Protein AF-0000000085047034 (afdb_homodimer)

Nearest PDB structures (foldseek):
  8pqq-assembly1_D  TM=6.932E-01  e=2.938E-05  Chroococcidiopsis thermalis PCC 7203
  8rpt-assembly1_A  TM=7.247E-01  e=5.947E-05  Homo sapiens
  4ohb-assembly1_A  TM=6.757E-01  e=1.368E-04  Streptomyces rimofaciens
  2bes-assembly2_C  TM=4.259E-01  e=2.458E-02  Mycobacterium tuberculosis H37Rv
  8pqq-assembly1_D  TM=7.153E-01  e=4.032E-05  Chroococcidiopsis thermalis PCC 7203

Sequence (264 aa):
MKFYVASSFSNSAAVQHVSEQLRKEGFIHTYDWTKNGRAKTKEDLIAIGQHERDGVREADLVIILLPGGKGTHIELGMAISLEKRIYLYSPDDQINDLEVTSTFYHLPEVTQCIGSINQLIDQVVADQKSYHMKFYVASSFSNSAAVQHVSEQLRKEGFIHTYDWTKNGRAKTKEDLIAIGQHERDGVREADLVIILLPGGKGTHIELGMAISLEKRIYLYSPDDQINDLEVTSTFYHLPEVTQCIGSINQLIDQVVADQKSYH

pLDDT: mean 96.18, std 7.06, range [44.34, 98.94]

Radius of gyration: 18.44 Å; Cα contacts (8 Å, |Δi|>4): 473; chains: 2; bounding box: 43×51×46 Å

Solvent-accessible surface area (backbone atoms only — not comparable to full-atom values): 14091 Å² total; per-residue (Å²): 101,31,29,25,73,38,45,28,80,93,44,38,67,60,50,50,52,54,51,51,56,42,41,74,72,62,38,40,74,58,51,69,68,77,79,53,76,79,68,86,46,72,68,43,26,30,52,50,25,50,50,52,53,49,16,56,67,67,22,54,31,39,36,37,43,51,74,52,50,63,57,25,30,20,50,51,14,25,37,59,64,66,66,35,48,35,39,42,33,30,66,51,70,57,71,72,33,84,89,72,38,44,37,62,67,51,31,89,70,37,41,74,39,70,43,57,71,67,56,46,54,51,48,53,51,52,62,59,50,69,73,101,102,32,29,25,73,39,46,27,79,94,43,38,68,60,49,49,53,54,52,51,54,42,41,74,72,63,37,40,75,58,50,69,68,76,80,52,75,80,68,88,47,69,68,42,25,29,51,50,25,49,51,51,53,51,17,56,68,68,21,55,31,38,38,38,43,51,75,52,51,62,58,24,30,20,51,51,14,24,37,58,63,66,66,36,47,35,39,40,35,28,68,50,72,56,71,73,33,84,89,72,38,44,38,63,68,51,32,88,69,38,42,75,38,71,42,56,70,66,56,44,53,50,47,54,50,52,63,57,48,69,72,101

InterPro domains:
  IPR007710 Nucleoside 2-deoxyribosyltransferase [PF05014] (4-95)

Organism: Alkalihalophilus pseudofirmus (strain ATCC BAA-2126 / JCM 17055 / OF4) (NCBI:txid398511)

Structure (mmCIF, N/CA/C/O backbone):
data_AF-0000000085047034-model_v1
#
loop_
_entity.id
_entity.type
_entity.pdbx_description
1 polymer 'Group-specific protein'
#
loop_
_atom_site.group_PDB
_atom_site.id
_atom_site.type_symbol
_atom_site.label_atom_id
_atom_site.label_alt_id
_atom_site.label_comp_id
_atom_site.label_asym_id
_atom_site.label_entity_id
_atom_site.label_seq_id
_atom_site.pdbx_PDB_ins_code
_atom_site.Cartn_x
_atom_site.Cartn_y
_atom_site.Cartn_z
_atom_site.occupancy
_atom_site.B_iso_or_equiv
_atom_site.auth_seq_id
_atom_site.auth_comp_id
_atom_site.auth_asym_id
_atom_site.auth_atom_id
_atom_site.pdbx_PDB_model_num
ATOM 1 N N . MET A 1 1 ? 1.595 12.141 21.188 1 95.94 1 MET A N 1
ATOM 2 C CA . MET A 1 1 ? 1.111 11.258 20.125 1 95.94 1 MET A CA 1
ATOM 3 C C . MET A 1 1 ? 1.838 11.539 18.812 1 95.94 1 MET A C 1
ATOM 5 O O . MET A 1 1 ? 2.029 12.695 18.438 1 95.94 1 MET A O 1
ATOM 9 N N . LYS A 1 2 ? 2.312 10.57 18.109 1 98.69 2 LYS A N 1
ATOM 10 C CA . LYS A 1 2 ? 3.086 10.727 16.875 1 98.69 2 LYS A CA 1
ATOM 11 C C . LYS A 1 2 ? 2.221 10.461 15.641 1 98.69 2 LYS A C 1
ATOM 13 O O . LYS A 1 2 ? 1.393 9.547 15.648 1 98.69 2 LYS A O 1
ATOM 18 N N . PHE A 1 3 ? 2.441 11.289 14.578 1 98.81 3 PHE A N 1
ATOM 19 C CA . PHE A 1 3 ? 1.616 11.102 13.391 1 98.81 3 PHE A CA 1
ATOM 20 C C . PHE A 1 3 ? 2.469 11.133 12.125 1 98.81 3 PHE A C 1
ATOM 22 O O . PHE A 1 3 ? 3.588 11.648 12.141 1 98.81 3 PHE A O 1
ATOM 29 N N . TYR A 1 4 ? 1.979 10.562 11.117 1 98.94 4 TYR A N 1
ATOM 30 C CA . TYR A 1 4 ? 2.533 10.562 9.773 1 98.94 4 TYR A CA 1
ATOM 31 C C . TYR A 1 4 ? 1.465 10.906 8.742 1 98.94 4 TYR A C 1
ATOM 33 O O . TYR A 1 4 ? 0.306 10.508 8.883 1 98.94 4 TYR A O 1
ATOM 41 N N . VAL A 1 5 ? 1.823 11.633 7.742 1 98.94 5 VAL A N 1
ATOM 42 C CA . VAL A 1 5 ? 0.888 11.984 6.68 1 98.94 5 VAL A CA 1
ATOM 43 C C . VAL A 1 5 ? 1.414 11.484 5.336 1 98.94 5 VAL A C 1
ATOM 45 O O . VAL A 1 5 ? 2.525 11.828 4.93 1 98.94 5 VAL A O 1
ATOM 48 N N . ALA A 1 6 ? 0.715 10.672 4.711 1 98.88 6 ALA A N 1
ATOM 49 C CA . ALA A 1 6 ? 1.034 10.18 3.371 1 98.88 6 ALA A CA 1
ATOM 50 C C . ALA A 1 6 ? 0.206 10.906 2.312 1 98.88 6 ALA A C 1
ATOM 52 O O . ALA A 1 6 ? -0.992 11.133 2.5 1 98.88 6 ALA A O 1
ATOM 53 N N . SER A 1 7 ? 0.833 11.219 1.219 1 98.62 7 SER A N 1
ATOM 54 C CA . SER A 1 7 ? 0.18 11.844 0.072 1 98.62 7 SER A CA 1
ATOM 55 C C . SER A 1 7 ? 1.134 11.961 -1.111 1 98.62 7 SER A C 1
ATOM 57 O O . SER A 1 7 ? 2.266 11.477 -1.056 1 98.62 7 SER A O 1
ATOM 59 N N . SER A 1 8 ? 0.655 12.555 -2.18 1 96 8 SER A N 1
ATOM 60 C CA . SER A 1 8 ? 1.479 12.805 -3.357 1 96 8 SER A CA 1
ATOM 61 C C . SER A 1 8 ? 2.283 14.094 -3.205 1 96 8 SER A C 1
ATOM 63 O O . SER A 1 8 ? 1.894 14.984 -2.451 1 96 8 SER A O 1
ATOM 65 N N . PHE A 1 9 ? 3.336 14.156 -3.988 1 93.75 9 PHE A N 1
ATOM 66 C CA . PHE A 1 9 ? 4.16 15.359 -4.004 1 93.75 9 PHE A CA 1
ATOM 67 C C . PHE A 1 9 ? 3.346 16.562 -4.438 1 93.75 9 PHE A C 1
ATOM 69 O O . PHE A 1 9 ? 3.547 17.672 -3.93 1 93.75 9 PHE A O 1
ATOM 76 N N . SER A 1 10 ? 2.406 16.391 -5.332 1 94.56 10 SER A N 1
ATOM 77 C CA . SER A 1 10 ? 1.576 17.484 -5.828 1 94.56 10 SER A CA 1
ATOM 78 C C . SER A 1 10 ? 0.675 18.031 -4.73 1 94.56 10 SER A C 1
ATOM 80 O O . SER A 1 10 ? 0.108 19.125 -4.871 1 94.56 10 SER A O 1
ATOM 82 N N . ASN A 1 11 ? 0.555 17.297 -3.621 1 97 11 ASN A N 1
ATOM 83 C CA . ASN A 1 11 ? -0.316 17.703 -2.521 1 97 11 ASN A CA 1
ATOM 84 C C . ASN A 1 11 ? 0.488 18.156 -1.309 1 97 11 ASN A C 1
ATOM 86 O O . ASN A 1 11 ? -0.004 18.109 -0.18 1 97 11 ASN A O 1
ATOM 90 N N . SER A 1 12 ? 1.721 18.562 -1.501 1 96.81 12 SER A N 1
ATOM 91 C CA . SER A 1 12 ? 2.646 18.891 -0.421 1 96.81 12 SER A CA 1
ATOM 92 C C . SER A 1 12 ? 2.131 20.047 0.423 1 96.81 12 SER A C 1
ATOM 94 O O . SER A 1 12 ? 2.318 20.062 1.641 1 96.81 12 SER A O 1
ATOM 96 N N . ALA A 1 13 ? 1.451 21.031 -0.159 1 97.19 13 ALA A N 1
ATOM 97 C CA . ALA A 1 13 ? 0.925 22.172 0.587 1 97.19 13 ALA A CA 1
ATOM 98 C C . ALA A 1 13 ? -0.12 21.719 1.605 1 97.19 13 ALA A C 1
ATOM 100 O O . ALA A 1 13 ? -0.139 22.203 2.738 1 97.19 13 ALA A O 1
ATOM 101 N N . ALA A 1 14 ? -1.002 20.812 1.2 1 98.19 14 ALA A N 1
ATOM 102 C CA . ALA A 1 14 ? -2.008 20.266 2.115 1 98.19 14 ALA A CA 1
ATOM 103 C C . ALA A 1 14 ? -1.355 19.5 3.258 1 98.19 14 ALA A C 1
ATOM 105 O O . ALA A 1 14 ? -1.775 19.609 4.414 1 98.19 14 ALA A O 1
ATOM 106 N N . VAL A 1 15 ? -0.333 18.734 2.949 1 98.69 15 VAL A N 1
ATOM 107 C CA . VAL A 1 15 ? 0.393 17.984 3.961 1 98.69 15 VAL A CA 1
ATOM 108 C C . VAL A 1 15 ? 1.006 18.938 4.984 1 98.69 15 VAL A C 1
ATOM 110 O O . VAL A 1 15 ? 0.9 18.703 6.191 1 98.69 15 VAL A O 1
ATOM 113 N N . GLN A 1 16 ? 1.579 19.969 4.508 1 98.38 16 GLN A N 1
ATOM 114 C CA . GLN A 1 16 ? 2.209 20.953 5.395 1 98.38 16 GLN A CA 1
ATOM 115 C C . GLN A 1 16 ? 1.173 21.656 6.262 1 98.38 16 GLN A C 1
ATOM 117 O O . GLN A 1 16 ? 1.402 21.875 7.453 1 98.38 16 GLN A O 1
ATOM 122 N N . HIS A 1 17 ? 0.044 21.969 5.656 1 98.62 17 HIS A N 1
ATOM 123 C CA . HIS A 1 17 ? -1.035 22.594 6.41 1 98.62 17 HIS A CA 1
ATOM 124 C C . HIS A 1 17 ? -1.516 21.703 7.543 1 98.62 17 HIS A C 1
ATOM 126 O O . HIS A 1 17 ? -1.565 22.125 8.703 1 98.62 17 HIS A O 1
ATOM 132 N N . VAL A 1 18 ? -1.81 20.422 7.25 1 98.81 18 VAL A N 1
ATOM 133 C CA . VAL A 1 18 ? -2.285 19.453 8.242 1 98.81 18 VAL A CA 1
ATOM 134 C C . VAL A 1 18 ? -1.226 19.25 9.32 1 98.81 18 VAL A C 1
ATOM 136 O O . VAL A 1 18 ? -1.533 19.297 10.516 1 98.81 18 VAL A O 1
ATOM 139 N N . SER A 1 19 ? 0.039 19.078 8.898 1 98.69 19 SER A N 1
ATOM 140 C CA . SER A 1 19 ? 1.113 18.797 9.844 1 98.69 19 SER A CA 1
ATOM 141 C C . SER A 1 19 ? 1.348 19.969 10.781 1 98.69 19 SER A C 1
ATOM 143 O O . SER A 1 19 ? 1.57 19.781 11.984 1 98.69 19 SER A O 1
ATOM 145 N N . GLU A 1 20 ? 1.29 21.172 10.227 1 98.5 20 GLU A N 1
ATOM 146 C CA . GLU A 1 20 ? 1.481 22.359 11.055 1 98.5 20 GLU A CA 1
ATOM 147 C C . GLU A 1 20 ? 0.382 22.484 12.109 1 98.5 20 GLU A C 1
ATOM 149 O O . GLU A 1 20 ? 0.66 22.766 13.273 1 98.5 20 GLU A O 1
ATOM 154 N N . GLN A 1 21 ? -0.851 22.297 11.688 1 98.56 21 GLN A N 1
ATOM 155 C CA . GLN A 1 21 ? -1.977 22.391 12.609 1 98.56 21 GLN A CA 1
ATOM 156 C C . GLN A 1 21 ? -1.889 21.328 13.703 1 98.56 21 GLN A C 1
ATOM 158 O O . GLN A 1 21 ? -2.129 21.625 14.875 1 98.56 21 GLN A O 1
ATOM 163 N N . LEU A 1 22 ? -1.539 20.094 13.375 1 98.5 22 LEU A N 1
ATOM 164 C CA . LEU A 1 22 ? -1.443 19.016 14.367 1 98.5 22 LEU A CA 1
ATOM 165 C C . LEU A 1 22 ? -0.277 19.266 15.312 1 98.5 22 LEU A C 1
ATOM 167 O O . LEU A 1 22 ? -0.385 19 16.516 1 98.5 22 LEU A O 1
ATOM 171 N N . ARG A 1 23 ? 0.792 19.812 14.797 1 98.44 23 ARG A N 1
ATOM 172 C CA . ARG A 1 23 ? 1.92 20.141 15.664 1 98.44 23 ARG A CA 1
ATOM 173 C C . ARG A 1 23 ? 1.539 21.219 16.672 1 98.44 23 ARG A C 1
ATOM 175 O O . ARG A 1 23 ? 1.95 21.156 17.828 1 98.44 23 ARG A O 1
ATOM 182 N N . LYS A 1 24 ? 0.761 22.172 16.219 1 97.88 24 LYS A N 1
ATOM 183 C CA . LYS A 1 24 ? 0.279 23.219 17.109 1 97.88 24 LYS A CA 1
ATOM 184 C C . LYS A 1 24 ? -0.565 22.625 18.234 1 97.88 24 LYS A C 1
ATOM 186 O O . LYS A 1 24 ? -0.619 23.188 19.328 1 97.88 24 LYS A O 1
ATOM 191 N N . GLU A 1 25 ? -1.193 21.547 17.938 1 97.44 25 GLU A N 1
ATOM 192 C CA . GLU A 1 25 ? -2.033 20.875 18.922 1 97.44 25 GLU A CA 1
ATOM 193 C C . GLU A 1 25 ? -1.214 19.922 19.781 1 97.44 25 GLU A C 1
ATOM 195 O O . GLU A 1 25 ? -1.77 19.188 20.609 1 97.44 25 GLU A O 1
ATOM 200 N N . GLY A 1 26 ? 0.091 19.812 19.531 1 97.19 26 GLY A N 1
ATOM 201 C CA . GLY A 1 26 ? 0.971 19.062 20.406 1 97.19 26 GLY A CA 1
ATOM 202 C C . GLY A 1 26 ? 1.351 17.703 19.859 1 97.19 26 GLY A C 1
ATOM 203 O O . GLY A 1 26 ? 2.035 16.922 20.531 1 97.19 26 GLY A O 1
ATOM 204 N N . PHE A 1 27 ? 0.893 17.328 18.672 1 98.25 27 PHE A N 1
ATOM 205 C CA . PHE A 1 27 ? 1.273 16.062 18.062 1 98.25 27 PHE A CA 1
ATOM 206 C C . PHE A 1 27 ? 2.699 16.125 17.516 1 98.25 27 PHE A C 1
ATOM 208 O O . PHE A 1 27 ? 3.209 17.203 17.219 1 98.25 27 PHE A O 1
ATOM 215 N N . ILE A 1 28 ? 3.342 15.008 17.391 1 98.56 28 ILE A N 1
ATOM 216 C CA . ILE A 1 28 ? 4.719 14.922 16.922 1 98.56 28 ILE A CA 1
ATOM 217 C C . ILE A 1 28 ? 4.742 14.297 15.523 1 98.56 28 ILE A C 1
ATOM 219 O O . ILE A 1 28 ? 4.281 13.172 15.328 1 98.56 28 ILE A O 1
ATOM 223 N N . HIS A 1 29 ? 5.25 15.008 14.594 1 98.69 29 HIS A N 1
ATOM 224 C CA . HIS A 1 29 ? 5.398 14.531 13.227 1 98.69 29 HIS A CA 1
ATOM 225 C C . HIS A 1 29 ? 6.617 13.625 13.086 1 98.69 29 HIS A C 1
ATOM 227 O O . HIS A 1 29 ? 7.75 14.055 13.312 1 98.69 29 HIS A O 1
ATOM 233 N N . THR A 1 30 ? 6.457 12.43 12.734 1 98.81 30 THR A N 1
ATOM 234 C CA . THR A 1 30 ? 7.543 11.445 12.75 1 98.81 30 THR A CA 1
ATOM 235 C C . THR A 1 30 ? 8.531 11.719 11.617 1 98.81 30 THR A C 1
ATOM 237 O O . THR A 1 30 ? 9.742 11.555 11.789 1 98.81 30 THR A O 1
ATOM 240 N N . TYR A 1 31 ? 8.008 12.086 10.445 1 98.44 31 TYR A N 1
ATOM 241 C CA . TYR A 1 31 ? 8.844 12.328 9.281 1 98.44 31 TYR A CA 1
ATOM 242 C C . TYR A 1 31 ? 8.156 13.266 8.297 1 98.44 31 TYR A C 1
ATOM 244 O O . TYR A 1 31 ? 7.039 12.992 7.848 1 98.44 31 TYR A O 1
ATOM 252 N N . ASP A 1 32 ? 8.781 14.32 7.938 1 97.94 32 ASP A N 1
ATOM 253 C CA . ASP A 1 32 ? 8.242 15.32 7.023 1 97.94 32 ASP A CA 1
ATOM 254 C C . ASP A 1 32 ? 8.875 15.211 5.641 1 97.94 32 ASP A C 1
ATOM 256 O O . ASP A 1 32 ? 9.766 15.984 5.297 1 97.94 32 ASP A O 1
ATOM 260 N N . TRP A 1 33 ? 8.328 14.406 4.801 1 97 33 TRP A N 1
ATOM 261 C CA . TRP A 1 33 ? 8.883 14.133 3.482 1 97 33 TRP A CA 1
ATOM 262 C C . TRP A 1 33 ? 8.789 15.367 2.586 1 97 33 TRP A C 1
ATOM 264 O O . TRP A 1 33 ? 9.461 15.445 1.554 1 97 33 TRP A O 1
ATOM 274 N N . THR A 1 34 ? 7.879 16.328 2.918 1 96.62 34 THR A N 1
ATOM 275 C CA . THR A 1 34 ? 7.664 17.5 2.068 1 96.62 34 THR A CA 1
ATOM 276 C C . THR A 1 34 ? 8.891 18.406 2.062 1 96.62 34 THR A C 1
ATOM 278 O O . THR A 1 34 ? 9.016 19.297 1.217 1 96.62 34 THR A O 1
ATOM 281 N N . LYS A 1 35 ? 9.781 18.172 2.941 1 92.56 35 LYS A N 1
ATOM 282 C CA . LYS A 1 35 ? 10.992 18.984 3.033 1 92.56 35 LYS A CA 1
ATOM 283 C C . LYS A 1 35 ? 12.102 18.406 2.154 1 92.56 35 LYS A C 1
ATOM 285 O O . LYS A 1 35 ? 13.164 19.016 2.02 1 92.56 35 LYS A O 1
ATOM 290 N N . ASN A 1 36 ? 11.812 17.234 1.578 1 88.69 36 ASN A N 1
ATOM 291 C CA . ASN A 1 36 ? 12.812 16.562 0.757 1 88.69 36 ASN A CA 1
ATOM 292 C C . ASN A 1 36 ? 12.633 16.891 -0.723 1 88.69 36 ASN A C 1
ATOM 294 O O . ASN A 1 36 ? 11.531 17.219 -1.16 1 88.69 36 ASN A O 1
ATOM 298 N N . GLY A 1 37 ? 13.648 16.922 -1.425 1 83.38 37 GLY A N 1
ATOM 299 C CA . GLY A 1 37 ? 13.547 16.984 -2.873 1 83.38 37 GLY A CA 1
ATOM 300 C C . GLY A 1 37 ? 13.312 15.625 -3.512 1 83.38 37 GLY A C 1
ATOM 301 O O . GLY A 1 37 ? 13.273 14.609 -2.818 1 83.38 37 GLY A O 1
ATOM 302 N N . ARG A 1 38 ? 13.086 15.586 -4.719 1 85.88 38 ARG A N 1
ATOM 303 C CA . ARG A 1 38 ? 12.914 14.336 -5.449 1 85.88 38 ARG A CA 1
ATOM 304 C C . ARG A 1 38 ? 14.219 13.539 -5.496 1 85.88 38 ARG A C 1
ATOM 306 O O . ARG A 1 38 ? 15.305 14.125 -5.461 1 85.88 38 ARG A O 1
ATOM 313 N N . ALA A 1 39 ? 14.055 12.289 -5.551 1 90.75 39 ALA A N 1
ATOM 314 C CA . ALA A 1 39 ? 15.219 11.422 -5.664 1 90.75 39 ALA A CA 1
ATOM 315 C C . ALA A 1 39 ? 15.961 11.656 -6.98 1 90.75 39 ALA A C 1
ATOM 317 O O . ALA A 1 39 ? 15.336 11.812 -8.031 1 90.75 39 ALA A O 1
ATOM 318 N N . LYS A 1 40 ? 17.266 11.672 -6.918 1 92.94 40 LYS A N 1
ATOM 319 C CA . LYS A 1 40 ? 18.078 11.883 -8.109 1 92.94 40 LYS A CA 1
ATOM 320 C C . LYS A 1 40 ? 18.859 10.633 -8.469 1 92.94 40 LYS A C 1
ATOM 322 O O . LYS A 1 40 ? 19.375 10.508 -9.586 1 92.94 40 LYS A O 1
ATOM 327 N N . THR A 1 41 ? 18.969 9.727 -7.508 1 94.94 41 THR A N 1
ATOM 328 C CA . THR A 1 41 ? 19.703 8.484 -7.707 1 94.94 41 THR A CA 1
ATOM 329 C C . THR A 1 41 ? 18.953 7.309 -7.09 1 94.94 41 THR A C 1
ATOM 331 O O . THR A 1 41 ? 18 7.508 -6.324 1 94.94 41 THR A O 1
ATOM 334 N N . LYS A 1 42 ? 19.391 6.164 -7.41 1 94.81 42 LYS A N 1
ATOM 335 C CA . LYS A 1 42 ? 18.828 4.961 -6.797 1 94.81 42 LYS A CA 1
ATOM 336 C C . LYS A 1 42 ? 19.078 4.941 -5.293 1 94.81 42 LYS A C 1
ATOM 338 O O . LYS A 1 42 ? 18.219 4.512 -4.52 1 94.81 42 LYS A O 1
ATOM 343 N N . GLU A 1 43 ? 20.219 5.395 -4.875 1 96.06 43 GLU A N 1
ATOM 344 C CA . GLU A 1 43 ? 20.562 5.469 -3.455 1 96.06 43 GLU A CA 1
ATOM 345 C C . GLU A 1 43 ? 19.609 6.406 -2.713 1 96.06 43 GLU A C 1
ATOM 347 O O . GLU A 1 43 ? 19.234 6.133 -1.571 1 96.06 43 GLU A O 1
ATOM 352 N N . ASP A 1 44 ? 19.25 7.48 -3.412 1 96.25 44 ASP A N 1
ATOM 353 C CA . ASP A 1 44 ? 18.266 8.383 -2.834 1 96.25 44 ASP A CA 1
ATOM 354 C C . ASP A 1 44 ? 16.922 7.676 -2.631 1 96.25 44 ASP A C 1
ATOM 356 O O . ASP A 1 44 ? 16.297 7.82 -1.581 1 96.25 44 ASP A O 1
ATOM 360 N N . LEU A 1 45 ? 16.547 6.875 -3.631 1 96.38 45 LEU A N 1
ATOM 361 C CA . LEU A 1 45 ? 15.273 6.168 -3.551 1 96.38 45 LEU A CA 1
ATOM 362 C C . LEU A 1 45 ? 15.25 5.219 -2.355 1 96.38 45 LEU A C 1
ATOM 364 O O . LEU A 1 45 ? 14.273 5.18 -1.607 1 96.38 45 LEU A O 1
ATOM 368 N N . ILE A 1 46 ? 16.344 4.52 -2.15 1 97.69 46 ILE A N 1
ATOM 369 C CA . ILE A 1 46 ? 16.469 3.566 -1.054 1 97.69 46 ILE A CA 1
ATOM 370 C C . ILE A 1 46 ? 16.359 4.301 0.281 1 97.69 46 ILE A C 1
ATOM 372 O O . ILE A 1 46 ? 15.57 3.922 1.149 1 97.69 46 ILE A O 1
ATOM 376 N N . ALA A 1 47 ? 17.078 5.391 0.418 1 97 47 ALA A N 1
ATOM 377 C CA . ALA A 1 47 ? 17.109 6.148 1.667 1 97 47 ALA A CA 1
ATOM 378 C C . ALA A 1 47 ? 15.734 6.75 1.971 1 97 47 ALA A C 1
ATOM 380 O O . ALA A 1 47 ? 15.25 6.66 3.1 1 97 47 ALA A O 1
ATOM 381 N N . ILE A 1 48 ? 15.164 7.324 1 1 97.06 48 ILE A N 1
ATOM 382 C CA . ILE A 1 48 ? 13.852 7.941 1.168 1 97.06 48 ILE A CA 1
ATOM 383 C C . ILE A 1 48 ? 12.828 6.883 1.553 1 97.06 48 ILE A C 1
ATOM 385 O O . ILE A 1 48 ? 12.047 7.074 2.486 1 97.06 48 ILE A O 1
ATOM 389 N N . GLY A 1 49 ? 12.836 5.746 0.805 1 97.69 49 GLY A N 1
ATOM 390 C CA . GLY A 1 49 ? 11.938 4.656 1.139 1 97.69 49 GLY 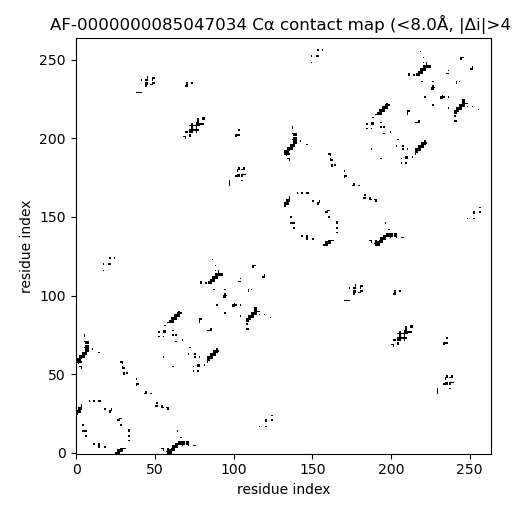A CA 1
ATOM 391 C C . GLY A 1 49 ? 12.078 4.188 2.574 1 97.69 49 GLY A C 1
ATOM 392 O O . GLY A 1 49 ? 11.078 3.924 3.246 1 97.69 49 GLY A O 1
ATOM 393 N N . GLN A 1 50 ? 13.297 4.094 3.045 1 98.31 50 GLN A N 1
ATOM 394 C CA . GLN A 1 50 ? 13.547 3.654 4.414 1 98.31 50 GLN A CA 1
ATOM 395 C C . GLN A 1 50 ? 13.055 4.688 5.422 1 98.31 50 GLN A C 1
ATOM 397 O O . GLN A 1 50 ? 12.453 4.332 6.441 1 98.31 50 GLN A O 1
ATOM 402 N N . HIS A 1 51 ? 13.281 5.961 5.145 1 97.94 51 HIS A N 1
ATOM 403 C CA . HIS A 1 51 ? 12.805 7.016 6.035 1 97.94 51 HIS A CA 1
ATOM 404 C C . HIS A 1 51 ? 11.281 7.035 6.109 1 97.94 51 HIS A C 1
ATOM 406 O O . HIS A 1 51 ? 10.711 7.176 7.191 1 97.94 51 HIS A O 1
ATOM 412 N N . GLU A 1 52 ? 10.68 6.883 4.949 1 98.25 52 GLU A N 1
ATOM 413 C CA . GLU A 1 52 ? 9.219 6.891 4.914 1 98.25 52 GLU A CA 1
ATOM 414 C C . GLU A 1 52 ? 8.641 5.656 5.602 1 98.25 52 GLU A C 1
ATOM 416 O O . GLU A 1 52 ? 7.691 5.758 6.379 1 98.25 52 GLU A O 1
ATOM 421 N N . ARG A 1 53 ? 9.211 4.531 5.332 1 98.62 53 ARG A N 1
ATOM 422 C CA . ARG A 1 53 ? 8.805 3.312 6.023 1 98.62 53 ARG A CA 1
ATOM 423 C C . ARG A 1 53 ? 8.93 3.473 7.535 1 98.62 53 ARG A C 1
ATOM 425 O O . ARG A 1 53 ? 8 3.146 8.273 1 98.62 53 ARG A O 1
ATOM 432 N N . ASP A 1 54 ? 10.07 3.99 8.016 1 98.62 54 ASP A N 1
ATOM 433 C CA . ASP A 1 54 ? 10.297 4.176 9.445 1 98.62 54 ASP A CA 1
ATOM 434 C C . ASP A 1 54 ? 9.352 5.227 10.016 1 98.62 54 ASP A C 1
ATOM 436 O O . ASP A 1 54 ? 8.906 5.109 11.164 1 98.62 54 ASP A O 1
ATOM 440 N N . GLY A 1 55 ? 9.055 6.273 9.234 1 98.69 55 GLY A N 1
ATOM 441 C CA . GLY A 1 55 ? 8.094 7.277 9.648 1 98.69 55 GLY A CA 1
ATOM 442 C C . GLY A 1 55 ? 6.715 6.707 9.922 1 98.69 55 GLY A C 1
ATOM 443 O O . GLY A 1 55 ? 6.09 7.031 10.938 1 98.69 55 GLY A O 1
ATOM 444 N N . VAL A 1 56 ? 6.25 5.836 9.023 1 98.88 56 VAL A N 1
ATOM 445 C CA . VAL A 1 56 ? 4.961 5.176 9.219 1 98.88 56 VAL A CA 1
ATOM 446 C C . VAL A 1 56 ? 5.023 4.266 10.438 1 98.88 56 VAL A C 1
ATOM 448 O O . VAL A 1 56 ? 4.113 4.273 11.273 1 98.88 56 VAL A O 1
ATOM 451 N N . ARG A 1 57 ? 6.098 3.516 10.609 1 98.75 57 ARG A N 1
ATOM 452 C CA . ARG A 1 57 ? 6.266 2.559 11.703 1 98.75 57 ARG A CA 1
ATOM 453 C C . ARG A 1 57 ? 6.242 3.264 13.055 1 98.75 57 ARG A C 1
ATOM 455 O O . ARG A 1 57 ? 5.668 2.754 14.016 1 98.75 57 ARG A O 1
ATOM 462 N N . GLU A 1 58 ? 6.789 4.406 13.156 1 98.75 58 GLU A N 1
ATOM 463 C CA . GLU A 1 58 ? 6.945 5.129 14.414 1 98.75 58 GLU A CA 1
ATOM 464 C C . GLU A 1 58 ? 5.664 5.863 14.797 1 98.75 58 GLU A C 1
ATOM 466 O O . GLU A 1 58 ? 5.496 6.277 15.945 1 98.75 58 GLU A O 1
ATOM 471 N N . ALA A 1 59 ? 4.781 6.051 13.867 1 98.81 59 ALA A N 1
ATOM 472 C CA . ALA A 1 59 ? 3.574 6.844 14.094 1 98.81 59 ALA A CA 1
ATOM 473 C C . ALA A 1 59 ? 2.537 6.051 14.883 1 98.81 59 ALA A C 1
ATOM 475 O O . ALA A 1 59 ? 2.482 4.824 14.789 1 98.81 59 ALA A O 1
ATOM 476 N N . ASP A 1 60 ? 1.798 6.723 15.719 1 98.44 60 ASP A N 1
ATOM 477 C CA . ASP A 1 60 ? 0.6 6.18 16.344 1 98.44 60 ASP A CA 1
ATOM 478 C C . ASP A 1 60 ? -0.608 6.289 15.422 1 98.44 60 ASP A C 1
ATOM 480 O O . ASP A 1 60 ? -1.491 5.43 15.438 1 98.44 60 ASP A O 1
ATOM 484 N N . LEU A 1 61 ? -0.574 7.332 14.672 1 97.94 61 LEU A N 1
ATOM 485 C CA . LEU A 1 61 ? -1.664 7.719 13.781 1 97.94 61 LEU A CA 1
ATOM 486 C C . LEU A 1 61 ? -1.14 8.039 12.391 1 97.94 61 LEU A C 1
ATOM 488 O O . LEU A 1 61 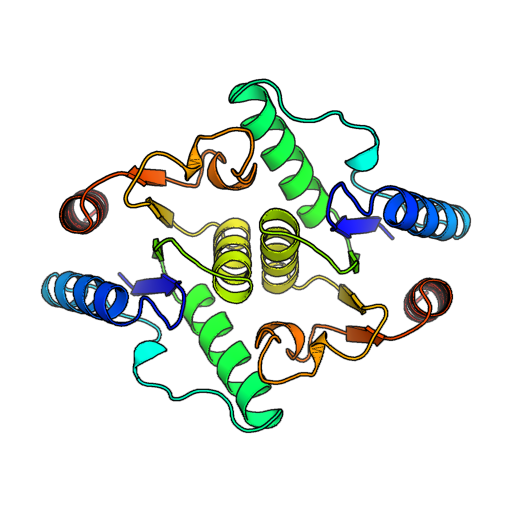? -0.108 8.695 12.242 1 97.94 61 LEU A O 1
ATOM 492 N N . VAL A 1 62 ? -1.794 7.5 11.352 1 98.94 62 VAL A N 1
ATOM 493 C CA . VAL A 1 62 ? -1.408 7.754 9.969 1 98.94 62 VAL A CA 1
ATOM 494 C C . VAL A 1 62 ? -2.568 8.406 9.219 1 98.94 62 VAL A C 1
ATOM 496 O O . VAL A 1 62 ? -3.693 7.898 9.25 1 98.94 62 VAL A O 1
ATOM 499 N N . ILE A 1 63 ? -2.32 9.492 8.594 1 98.94 63 ILE A N 1
ATOM 500 C CA . ILE A 1 63 ? -3.301 10.211 7.793 1 98.94 63 ILE A CA 1
ATOM 501 C C . ILE A 1 63 ? -2.959 10.07 6.309 1 98.94 63 ILE A C 1
ATOM 503 O O . ILE A 1 63 ? -1.832 10.359 5.895 1 98.94 63 ILE A O 1
ATOM 507 N N . ILE A 1 64 ? -3.869 9.633 5.551 1 98.94 64 ILE A N 1
ATOM 508 C CA . ILE A 1 64 ? -3.756 9.547 4.098 1 98.94 64 ILE A CA 1
ATOM 509 C C . ILE A 1 64 ? -4.539 10.68 3.449 1 98.94 64 ILE A C 1
ATOM 511 O O . ILE A 1 64 ? -5.762 10.766 3.59 1 98.94 64 ILE A O 1
ATOM 515 N N . LEU A 1 65 ? -3.842 11.547 2.758 1 98.88 65 LEU A N 1
ATOM 516 C CA . LEU A 1 65 ? -4.504 12.641 2.051 1 98.88 65 LEU A CA 1
ATOM 517 C C . LEU A 1 65 ? -4.59 12.344 0.557 1 98.88 65 LEU A C 1
ATOM 519 O O . LEU A 1 65 ? -3.586 12.414 -0.155 1 98.88 65 LEU A O 1
ATOM 523 N N . LEU A 1 66 ? -5.75 12.07 0.129 1 98.31 66 LEU A N 1
ATOM 524 C CA . LEU A 1 66 ? -5.938 11.883 -1.305 1 98.31 66 LEU A CA 1
ATOM 525 C C . LEU A 1 66 ? -6.121 13.219 -2.012 1 98.31 66 LEU A C 1
ATOM 527 O O . LEU A 1 66 ? -6.609 14.18 -1.416 1 98.31 66 LEU A O 1
ATOM 531 N N . PRO A 1 67 ? -5.688 13.227 -3.371 1 96.94 67 PRO A N 1
ATOM 532 C CA . PRO A 1 67 ? -5.184 12.148 -4.215 1 96.94 67 PRO A CA 1
ATOM 533 C C . PRO A 1 67 ? -3.764 11.719 -3.842 1 96.94 67 PRO A C 1
ATOM 535 O O . PRO A 1 67 ? -3.004 12.516 -3.285 1 96.94 67 PRO A O 1
ATOM 538 N N . GLY A 1 68 ? -3.424 10.469 -4.016 1 97.19 68 GLY A N 1
ATOM 539 C CA . GLY A 1 68 ? -2.115 9.875 -3.785 1 97.19 68 GLY A CA 1
ATOM 540 C C . GLY A 1 68 ? -1.75 8.82 -4.812 1 97.19 68 GLY A C 1
ATOM 541 O O . GLY A 1 68 ? -2.627 8.258 -5.473 1 97.19 68 GLY A O 1
ATOM 542 N N . GLY A 1 69 ? -0.488 8.625 -4.949 1 97 69 GLY A N 1
ATOM 543 C CA . GLY A 1 69 ? 0.009 7.68 -5.938 1 97 69 GLY A CA 1
ATOM 544 C C . GLY A 1 69 ? 0.404 6.344 -5.336 1 97 69 GLY A C 1
ATOM 545 O O . GLY A 1 69 ? -0.171 5.914 -4.332 1 97 69 GLY A O 1
ATOM 546 N N . LYS A 1 70 ? 1.335 5.648 -5.965 1 98.06 70 LYS A N 1
ATOM 547 C CA . LYS A 1 70 ? 1.8 4.328 -5.551 1 98.06 70 LYS A CA 1
ATOM 548 C C . LYS A 1 70 ? 2.34 4.359 -4.125 1 98.06 70 LYS A C 1
ATOM 550 O O . LYS A 1 70 ? 1.945 3.541 -3.287 1 98.06 70 LYS A O 1
ATOM 555 N N . GLY A 1 71 ? 3.205 5.305 -3.863 1 98.19 71 GLY A N 1
ATOM 556 C CA . GLY A 1 71 ? 3.814 5.402 -2.547 1 98.19 71 GLY A CA 1
ATOM 557 C C . GLY A 1 71 ? 2.805 5.641 -1.438 1 98.19 71 GLY A C 1
ATOM 558 O O . GLY A 1 71 ? 2.893 5.027 -0.371 1 98.19 71 GLY A O 1
ATOM 559 N N . THR A 1 72 ? 1.84 6.504 -1.685 1 98.75 72 THR A N 1
ATOM 560 C CA . THR A 1 72 ? 0.788 6.805 -0.721 1 98.75 72 THR A CA 1
ATOM 561 C C . THR A 1 72 ? 0.035 5.535 -0.327 1 98.75 72 THR A C 1
ATOM 563 O O . THR A 1 72 ? -0.193 5.285 0.858 1 98.75 72 THR A O 1
ATOM 566 N N . HIS A 1 73 ? -0.309 4.762 -1.317 1 98.88 73 HIS A N 1
ATOM 567 C CA . HIS A 1 73 ? -1.104 3.564 -1.067 1 98.88 73 HIS A CA 1
ATOM 568 C C . HIS A 1 73 ? -0.265 2.473 -0.412 1 98.88 73 HIS A C 1
ATOM 570 O O . HIS A 1 73 ? -0.773 1.7 0.404 1 98.88 73 HIS A O 1
ATOM 576 N N . ILE A 1 74 ? 1.041 2.398 -0.743 1 98.94 74 ILE A N 1
ATOM 577 C CA . ILE A 1 74 ? 1.935 1.489 -0.035 1 98.94 74 ILE A CA 1
ATOM 578 C C . ILE A 1 74 ? 1.983 1.862 1.445 1 98.94 74 ILE A C 1
ATOM 580 O O . ILE A 1 74 ? 1.9 0.992 2.314 1 98.94 74 ILE A O 1
ATOM 584 N N . GLU A 1 75 ? 2.031 3.111 1.739 1 98.94 75 GLU A N 1
ATOM 585 C CA . GLU A 1 75 ? 2.051 3.574 3.123 1 98.94 75 GLU A CA 1
ATOM 586 C C . GLU A 1 75 ? 0.737 3.258 3.832 1 98.94 75 GLU A C 1
ATOM 588 O O . GLU A 1 75 ? 0.731 2.906 5.012 1 98.94 75 GLU A O 1
ATOM 593 N N . LEU A 1 76 ? -0.393 3.41 3.131 1 98.94 76 LEU A N 1
ATOM 594 C CA . LEU A 1 76 ? -1.663 2.971 3.699 1 98.94 76 LEU A CA 1
ATOM 595 C C . LEU A 1 76 ? -1.612 1.492 4.066 1 98.94 76 LEU A C 1
ATOM 597 O O . LEU A 1 76 ? -2.051 1.102 5.148 1 98.94 76 LEU A O 1
ATOM 601 N N . GLY A 1 77 ? -1.061 0.677 3.158 1 98.94 77 GLY A N 1
ATOM 602 C CA . GLY A 1 77 ? -0.916 -0.741 3.447 1 98.94 77 GLY A CA 1
ATOM 603 C C . GLY A 1 77 ? -0.068 -1.017 4.676 1 98.94 77 GLY A C 1
ATOM 604 O O . GLY A 1 77 ? -0.419 -1.861 5.5 1 98.94 77 GLY A O 1
ATOM 605 N N . MET A 1 78 ? 1.03 -0.292 4.812 1 98.94 78 MET A N 1
ATOM 606 C CA . MET A 1 78 ? 1.874 -0.446 5.996 1 98.94 78 MET A CA 1
ATOM 607 C C . MET A 1 78 ? 1.096 -0.12 7.266 1 98.94 78 MET A C 1
ATOM 609 O O . MET A 1 78 ? 1.17 -0.857 8.25 1 98.94 78 MET A O 1
ATOM 613 N N . ALA A 1 79 ? 0.357 0.941 7.203 1 98.94 79 ALA A N 1
ATOM 614 C CA . ALA A 1 79 ? -0.414 1.387 8.359 1 98.94 79 ALA A CA 1
ATOM 615 C C . ALA A 1 79 ? -1.453 0.343 8.758 1 98.94 79 ALA A C 1
ATOM 617 O O . ALA A 1 79 ? -1.662 0.091 9.953 1 98.94 79 ALA A O 1
ATOM 618 N N . ILE A 1 80 ? -2.1 -0.263 7.781 1 98.88 80 ILE A N 1
ATOM 619 C CA . ILE A 1 80 ? -3.125 -1.27 8.039 1 98.88 80 ILE A CA 1
ATOM 620 C C . ILE A 1 80 ? -2.508 -2.463 8.766 1 98.88 80 ILE A C 1
ATOM 622 O O . ILE A 1 80 ? -3.006 -2.887 9.812 1 98.88 80 ILE A O 1
ATOM 626 N N . SER A 1 81 ? -1.382 -2.951 8.289 1 98.62 81 SER A N 1
ATOM 627 C CA . SER A 1 81 ? -0.794 -4.164 8.844 1 98.62 81 SER A CA 1
ATOM 628 C C . SER A 1 81 ? -0.131 -3.889 10.188 1 98.62 81 SER A C 1
ATOM 630 O O . SER A 1 81 ? 0.005 -4.793 11.016 1 98.62 81 SER A O 1
ATOM 632 N N . LEU A 1 82 ? 0.231 -2.639 10.398 1 98.5 82 LEU A N 1
ATOM 633 C CA . LEU A 1 82 ? 0.815 -2.254 11.68 1 98.5 82 LEU A CA 1
ATOM 634 C C . LEU A 1 82 ? -0.27 -1.856 12.672 1 98.5 82 LEU A C 1
ATOM 636 O O . LEU A 1 82 ? 0.032 -1.449 13.797 1 98.5 82 LEU A O 1
ATOM 640 N N . GLU A 1 83 ? -1.541 -1.943 12.211 1 98.25 83 GLU A N 1
ATOM 641 C CA . GLU A 1 83 ? -2.711 -1.662 13.039 1 98.25 83 GLU A CA 1
ATOM 642 C C . GLU A 1 83 ? -2.648 -0.253 13.625 1 98.25 83 GLU A C 1
ATOM 644 O O . GLU A 1 83 ? -2.879 -0.06 14.82 1 98.25 83 GLU A O 1
ATOM 649 N N . LYS A 1 84 ? -2.232 0.662 12.773 1 98.62 84 LYS A N 1
ATOM 650 C CA . LYS A 1 84 ? -2.254 2.072 13.156 1 98.62 84 LYS A CA 1
ATOM 651 C C . LYS A 1 84 ? -3.678 2.621 13.148 1 98.62 84 LYS A C 1
ATOM 653 O O . LYS A 1 84 ? -4.578 2.02 12.562 1 98.62 84 LYS A O 1
ATOM 658 N N . ARG A 1 85 ? -3.902 3.686 13.906 1 98.31 85 ARG A N 1
ATOM 659 C CA . ARG A 1 85 ? -5.094 4.492 13.672 1 98.31 85 ARG A CA 1
ATOM 660 C C . ARG A 1 85 ? -5.008 5.219 12.336 1 98.31 85 ARG A C 1
ATOM 662 O O . ARG A 1 85 ? -4.043 5.941 12.078 1 98.31 85 ARG A O 1
ATOM 669 N N . ILE A 1 86 ? -5.977 5.035 11.484 1 98.88 86 ILE A N 1
ATOM 670 C CA . ILE A 1 86 ? -5.855 5.516 10.109 1 98.88 86 ILE A CA 1
ATOM 671 C C . ILE A 1 86 ? -7.016 6.453 9.789 1 98.88 86 ILE A C 1
ATOM 673 O O . ILE A 1 86 ? -8.18 6.109 10.008 1 98.88 86 ILE A O 1
ATOM 677 N N . TYR A 1 87 ? -6.727 7.594 9.266 1 98.88 87 TYR A N 1
ATOM 678 C CA . TYR A 1 87 ? -7.688 8.5 8.656 1 98.88 87 TYR A CA 1
ATOM 679 C C . TYR A 1 87 ? -7.438 8.633 7.156 1 98.88 87 TYR A C 1
ATOM 681 O O . TYR A 1 87 ? -6.34 9 6.734 1 98.88 87 TYR A O 1
ATOM 689 N N . LEU A 1 88 ? -8.359 8.312 6.398 1 98.94 88 LEU A N 1
ATOM 690 C CA . LEU A 1 88 ? -8.336 8.477 4.949 1 98.94 88 LEU A CA 1
ATOM 691 C C . LEU A 1 88 ? -9.172 9.672 4.523 1 98.94 88 LEU A C 1
ATOM 693 O O . LEU A 1 88 ? -10.406 9.633 4.59 1 98.94 88 LEU A O 1
ATOM 697 N N . TYR A 1 89 ? -8.492 10.688 4.012 1 98.94 89 TYR A N 1
ATOM 698 C CA . TYR A 1 89 ? -9.156 11.922 3.621 1 98.94 89 TYR A CA 1
ATOM 699 C C . TYR A 1 89 ? -9.359 11.984 2.111 1 98.94 89 TYR A C 1
ATOM 701 O O . TYR A 1 89 ? -8.461 11.625 1.345 1 98.94 89 TYR A O 1
ATOM 709 N N . SER A 1 90 ? -10.469 12.438 1.729 1 98.62 90 SER A N 1
ATOM 710 C CA . SER A 1 90 ? -10.773 12.758 0.338 1 98.62 90 SER A CA 1
ATOM 711 C C . SER A 1 90 ? -11.617 14.023 0.232 1 98.62 90 SER A C 1
ATOM 713 O O . SER A 1 90 ? -12.539 14.227 1.025 1 98.62 90 SER A O 1
ATOM 715 N N . PRO A 1 91 ? -11.312 14.891 -0.758 1 96.94 91 PRO A N 1
ATOM 716 C CA . PRO A 1 91 ? -12.078 16.125 -0.885 1 96.94 91 PRO A CA 1
ATOM 717 C C . PRO A 1 91 ? -13.516 15.891 -1.34 1 96.94 91 PRO A C 1
ATOM 719 O O . PRO A 1 91 ? -14.383 16.75 -1.148 1 96.94 91 PRO A O 1
ATOM 722 N N . ASP A 1 92 ? -13.734 14.742 -1.95 1 96.75 92 ASP A N 1
ATOM 723 C CA . ASP A 1 92 ? -15.078 14.422 -2.424 1 96.75 92 ASP A CA 1
ATOM 724 C C . ASP A 1 92 ? -15.398 12.945 -2.209 1 96.75 92 ASP A C 1
ATOM 726 O O . ASP A 1 92 ? -14.609 12.211 -1.611 1 96.75 92 ASP A O 1
ATOM 730 N N . ASP A 1 93 ? -16.531 12.5 -2.662 1 97 93 ASP A N 1
ATOM 731 C CA . ASP A 1 93 ? -17.047 11.172 -2.322 1 97 93 ASP A CA 1
ATOM 732 C C . ASP A 1 93 ? -16.609 10.133 -3.344 1 97 93 ASP A C 1
ATOM 734 O O . ASP A 1 93 ? -17.203 9.055 -3.438 1 97 93 ASP A O 1
ATOM 738 N N . GLN A 1 94 ? -15.539 10.406 -4.098 1 95.88 94 GLN A N 1
ATOM 739 C CA . GLN A 1 94 ? -15.086 9.484 -5.133 1 95.88 94 GLN A CA 1
ATOM 740 C C . GLN A 1 94 ? -14.539 8.203 -4.52 1 95.88 94 GLN A C 1
ATOM 742 O O . GLN A 1 94 ? -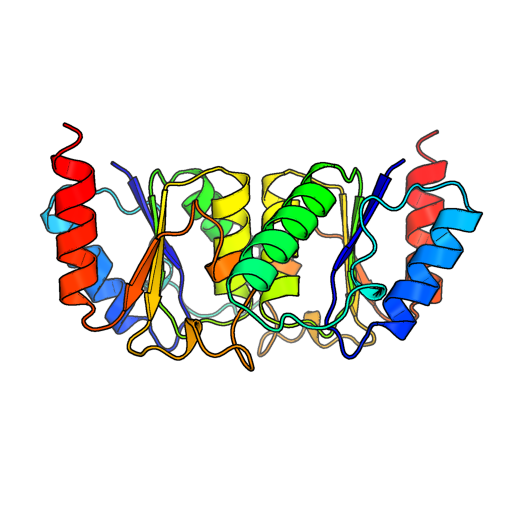14.57 7.141 -5.152 1 95.88 94 GLN A O 1
ATOM 747 N N . ILE A 1 95 ? -14.086 8.281 -3.271 1 97.25 95 ILE A N 1
ATOM 748 C CA . ILE A 1 95 ? -13.5 7.102 -2.641 1 97.25 95 ILE A CA 1
ATOM 749 C C . ILE A 1 95 ? -14.594 6.066 -2.381 1 97.25 95 ILE A C 1
ATOM 751 O O . ILE A 1 95 ? -14.297 4.914 -2.061 1 97.25 95 ILE A O 1
ATOM 755 N N . ASN A 1 96 ? -15.906 6.457 -2.584 1 97.12 96 ASN A N 1
ATOM 756 C CA . ASN A 1 96 ? -17.016 5.527 -2.396 1 97.12 96 ASN A CA 1
ATOM 757 C C . ASN A 1 96 ? -17.656 5.141 -3.727 1 97.12 96 ASN A C 1
ATOM 759 O O . ASN A 1 96 ? -18.703 4.492 -3.75 1 97.12 96 ASN A O 1
ATOM 763 N N . ASP A 1 97 ? -17.062 5.617 -4.801 1 96.12 97 ASP A N 1
ATOM 764 C CA . ASP A 1 97 ? -17.469 5.18 -6.133 1 96.12 97 ASP A CA 1
ATOM 765 C C . ASP A 1 97 ? -16.938 3.775 -6.43 1 96.12 97 ASP A C 1
ATOM 767 O O . ASP A 1 97 ? -15.734 3.562 -6.504 1 96.12 97 ASP A O 1
ATOM 771 N N . LEU A 1 98 ? -17.812 2.844 -6.625 1 93.81 98 LEU A N 1
ATOM 772 C CA . LEU A 1 98 ? -17.469 1.436 -6.789 1 93.81 98 LEU A CA 1
ATOM 773 C C . LEU A 1 98 ? -16.5 1.239 -7.953 1 93.81 98 LEU A C 1
ATOM 775 O O . LEU A 1 98 ? -15.695 0.309 -7.941 1 93.81 98 LEU A O 1
ATOM 779 N N . GLU A 1 99 ? -16.484 2.199 -8.914 1 91 99 GLU A N 1
ATOM 780 C CA . GLU A 1 99 ? -15.703 2.051 -10.133 1 91 99 GLU A CA 1
ATOM 781 C C . GLU A 1 99 ? -14.234 2.406 -9.883 1 91 99 GLU A C 1
ATOM 783 O O . GLU A 1 99 ? -13.344 1.899 -10.57 1 91 99 GLU A O 1
ATOM 788 N N . VAL A 1 100 ? -13.984 3.23 -8.875 1 93.19 100 VAL A N 1
ATOM 789 C CA . VAL A 1 100 ? -12.625 3.74 -8.781 1 93.19 100 VAL A CA 1
ATOM 790 C C . VAL A 1 100 ? -12.078 3.506 -7.371 1 93.19 100 VAL A C 1
ATOM 792 O O . VAL A 1 100 ? -10.891 3.713 -7.113 1 93.19 100 VAL A O 1
ATOM 795 N N . THR A 1 101 ? -12.875 3.023 -6.449 1 96.94 101 THR A N 1
ATOM 796 C CA . THR A 1 101 ? -12.508 2.854 -5.047 1 96.94 101 THR A CA 1
ATOM 797 C C . THR A 1 101 ? -11.555 1.673 -4.879 1 96.94 101 THR A C 1
ATOM 799 O O . THR A 1 101 ? -11.312 0.92 -5.824 1 96.94 101 THR A O 1
ATOM 802 N N . SER A 1 102 ? -10.93 1.595 -3.777 1 97.44 102 SER A N 1
ATOM 803 C CA . SER A 1 102 ? -10.195 0.424 -3.314 1 97.44 102 SER A CA 1
ATOM 804 C C . SER A 1 102 ? -10.938 -0.287 -2.189 1 97.44 102 SER A C 1
ATOM 806 O O . SER A 1 102 ? -11.461 0.359 -1.281 1 97.44 102 SER A O 1
ATOM 808 N N . THR A 1 103 ? -10.977 -1.605 -2.182 1 97.62 103 THR A N 1
ATOM 809 C CA . THR A 1 103 ? -11.609 -2.381 -1.122 1 97.62 103 THR A CA 1
ATOM 810 C C . THR A 1 103 ? -11.023 -2.025 0.239 1 97.62 103 THR A C 1
ATOM 812 O O . THR A 1 103 ? -11.719 -2.053 1.253 1 97.62 103 THR A O 1
ATOM 815 N N . PHE A 1 104 ? -9.812 -1.56 0.286 1 98.69 104 PHE A N 1
ATOM 816 C CA . PHE A 1 104 ? -9.117 -1.348 1.55 1 98.69 104 PHE A CA 1
ATOM 817 C C . PHE A 1 104 ? -9.547 -0.034 2.191 1 98.69 104 PHE A C 1
ATOM 819 O O . PHE A 1 104 ? -9.328 0.182 3.385 1 98.69 104 PHE A O 1
ATOM 826 N N . TYR A 1 105 ? -10.117 0.888 1.36 1 98.69 105 TYR A N 1
ATOM 827 C CA . TYR A 1 105 ? -10.656 2.127 1.912 1 98.69 105 TYR A CA 1
ATOM 828 C C . TYR A 1 105 ? -11.812 1.846 2.859 1 98.69 105 TYR A C 1
ATOM 830 O O . TYR A 1 105 ? -12.211 2.715 3.639 1 98.69 105 TYR A O 1
ATOM 838 N N . HIS A 1 106 ? -12.297 0.606 2.783 1 98.38 106 HIS A N 1
ATOM 839 C CA . HIS A 1 106 ? -13.562 0.31 3.447 1 98.38 106 HIS A CA 1
ATOM 840 C C . HIS A 1 106 ? -13.359 -0.642 4.621 1 98.38 106 HIS A C 1
ATOM 842 O O . HIS A 1 106 ? -14.328 -1.067 5.258 1 98.38 106 HIS A O 1
ATOM 848 N N . LEU A 1 107 ? -12.172 -0.981 4.887 1 98.44 107 LEU A N 1
ATOM 849 C CA . LEU A 1 107 ? -11.906 -1.776 6.082 1 98.44 107 LEU A CA 1
ATOM 850 C C . LEU A 1 107 ? -12.359 -1.04 7.336 1 98.44 107 LEU A C 1
ATOM 852 O O . LEU A 1 107 ? -12.289 0.19 7.398 1 98.44 107 LEU A O 1
ATOM 856 N N . PRO A 1 108 ? -12.773 -1.761 8.352 1 96.69 108 PRO A N 1
ATOM 857 C CA . PRO A 1 108 ? -13.305 -1.125 9.555 1 96.69 108 PRO A CA 1
ATOM 858 C C . PRO A 1 108 ? -12.281 -0.25 10.273 1 96.69 108 PRO A C 1
ATOM 860 O O . PRO A 1 108 ? -12.648 0.723 10.938 1 96.69 108 PRO A O 1
ATOM 863 N N . GLU A 1 109 ? -11.008 -0.581 10.125 1 97.25 109 GLU A N 1
ATOM 864 C CA . GLU A 1 109 ? -9.961 0.146 10.844 1 97.25 109 GLU A CA 1
ATOM 865 C C . GLU A 1 109 ? -9.578 1.429 10.109 1 97.25 109 GLU A C 1
ATOM 867 O O . GLU A 1 109 ? -8.797 2.232 10.625 1 97.25 109 GLU A O 1
ATOM 872 N N . VAL A 1 110 ? -10.148 1.682 8.93 1 98.69 110 VAL A N 1
ATOM 873 C CA . VAL A 1 110 ? -9.867 2.895 8.164 1 98.69 110 VAL A CA 1
ATOM 874 C C . VAL A 1 110 ? -11.023 3.885 8.328 1 98.69 110 VAL A C 1
ATOM 876 O O . VAL A 1 110 ? -12.148 3.607 7.926 1 98.69 110 VAL A O 1
ATOM 879 N N . THR A 1 111 ? -10.766 5.004 8.891 1 98.5 111 THR A N 1
ATOM 880 C CA . THR A 1 111 ? -11.758 6.062 9.062 1 98.5 111 THR A CA 1
ATOM 881 C C . THR A 1 111 ? -11.75 7.008 7.859 1 98.5 111 THR A C 1
ATOM 883 O O . THR A 1 111 ? -10.75 7.68 7.602 1 98.5 111 THR A O 1
ATOM 886 N N . GLN A 1 112 ? -12.844 7.121 7.195 1 98.56 112 GLN A N 1
ATOM 887 C CA . GLN A 1 112 ? -12.953 8.016 6.051 1 98.56 112 GLN A CA 1
ATOM 888 C C . GLN A 1 112 ? -13.367 9.422 6.488 1 98.56 112 GLN A C 1
ATOM 890 O O . GLN A 1 112 ? -14.273 9.578 7.301 1 98.56 112 GLN A O 1
ATOM 895 N N . CYS A 1 113 ? -12.695 10.359 6.039 1 98.5 113 CYS A N 1
ATOM 896 C CA . CYS A 1 113 ? -13.031 11.766 6.227 1 98.5 113 CYS A CA 1
ATOM 897 C C . CYS A 1 113 ? -13.219 12.469 4.891 1 98.5 113 CYS A C 1
ATOM 899 O O . CYS A 1 113 ? -12.242 12.727 4.18 1 98.5 113 CYS A O 1
ATOM 901 N N . ILE A 1 114 ? -14.438 12.875 4.574 1 98.19 114 ILE A N 1
ATOM 902 C CA . ILE A 1 114 ? -14.75 13.43 3.262 1 98.19 114 ILE A CA 1
ATOM 903 C C . ILE A 1 114 ? -15.172 14.891 3.41 1 98.19 114 ILE A C 1
ATOM 905 O O . ILE A 1 114 ? -16 15.219 4.262 1 98.19 114 ILE A O 1
ATOM 909 N N . GLY A 1 115 ? -14.633 15.703 2.588 1 96.81 115 GLY A N 1
ATOM 910 C CA . GLY A 1 115 ? -15.039 17.094 2.607 1 96.81 115 GLY A CA 1
ATOM 911 C C . GLY A 1 115 ? -13.891 18.062 2.855 1 96.81 115 GLY A C 1
ATOM 912 O O . GLY A 1 115 ? -12.891 18.031 2.129 1 96.81 115 GLY A O 1
ATOM 913 N N . SER A 1 116 ? -14 18.766 3.93 1 96.81 116 SER A N 1
ATOM 914 C CA . SER A 1 116 ? -13.023 19.812 4.207 1 96.81 116 SER A CA 1
ATOM 915 C C . SER A 1 116 ? -11.82 19.25 4.957 1 96.81 116 SER A C 1
ATOM 917 O O . SER A 1 116 ? -11.969 18.453 5.883 1 96.81 116 SER A O 1
ATOM 919 N N . ILE A 1 117 ? -10.641 19.719 4.598 1 97.88 117 ILE A N 1
ATOM 920 C CA . ILE A 1 117 ? -9.406 19.281 5.25 1 97.88 117 ILE A CA 1
ATOM 921 C C . ILE A 1 117 ? -9.391 19.766 6.699 1 97.88 117 ILE A C 1
ATOM 923 O O . ILE A 1 117 ? -8.867 19.078 7.582 1 97.88 117 ILE A O 1
ATOM 927 N N . ASN A 1 118 ? -10.039 20.906 6.957 1 97.94 118 ASN A N 1
ATOM 928 C CA . ASN A 1 118 ? -10.125 21.391 8.328 1 97.94 118 ASN A CA 1
ATOM 929 C C . ASN A 1 118 ? -11 20.484 9.195 1 97.94 118 ASN A C 1
ATOM 931 O O . ASN A 1 118 ? -10.734 20.328 10.391 1 97.94 118 ASN A O 1
ATOM 935 N N . GLN A 1 119 ? -12 19.906 8.586 1 97.69 119 GLN A N 1
ATOM 936 C CA . GLN A 1 119 ? -12.82 18.953 9.32 1 97.69 119 GLN A CA 1
ATOM 937 C C . GLN A 1 119 ? -12.023 17.719 9.695 1 97.69 119 GLN A C 1
ATOM 939 O O . GLN A 1 119 ? -12.234 17.125 10.758 1 97.69 119 GLN A O 1
ATOM 944 N N . LEU A 1 120 ? -11.141 17.297 8.781 1 98.44 120 LEU A N 1
ATOM 945 C CA . LEU A 1 120 ? -10.234 16.188 9.102 1 98.44 120 LEU A CA 1
ATOM 946 C C . LEU A 1 120 ? -9.406 16.516 10.336 1 98.44 120 LEU A C 1
ATOM 948 O O . LEU A 1 120 ? -9.336 15.719 11.273 1 98.44 120 LEU A O 1
ATOM 952 N N . ILE A 1 121 ? -8.789 17.703 10.391 1 98.44 121 ILE A N 1
ATOM 953 C CA . ILE A 1 121 ? -7.918 18.109 11.492 1 98.44 121 ILE A CA 1
ATOM 954 C C . ILE A 1 121 ? -8.711 18.125 12.797 1 98.44 121 ILE A C 1
ATOM 956 O O . ILE A 1 121 ? -8.258 17.578 13.805 1 98.44 121 ILE A O 1
ATOM 960 N N . ASP A 1 122 ? -9.914 18.703 12.719 1 97.81 122 ASP A N 1
ATOM 961 C CA . ASP A 1 122 ? -10.766 18.766 13.898 1 97.81 122 ASP A CA 1
ATOM 962 C C . ASP A 1 122 ? -11.109 17.375 14.422 1 97.81 122 ASP A C 1
ATOM 964 O O . ASP A 1 122 ? -11.086 17.141 15.633 1 97.81 122 ASP A O 1
ATOM 968 N N . GLN A 1 123 ? -11.438 16.547 13.492 1 97.88 123 GLN A N 1
ATOM 969 C CA . GLN A 1 123 ? -11.805 15.188 13.875 1 97.88 123 GLN A CA 1
ATOM 970 C C . GLN A 1 123 ? -10.625 14.461 14.516 1 97.88 123 GLN A C 1
ATOM 972 O O . GLN A 1 123 ? -10.789 13.781 15.531 1 97.88 123 GLN A O 1
ATOM 977 N N . VAL A 1 124 ? -9.438 14.547 13.945 1 98 124 VAL A N 1
ATOM 978 C CA . VAL A 1 124 ? -8.242 13.898 14.484 1 98 124 VAL A CA 1
ATOM 979 C C . VAL A 1 124 ? -7.973 14.398 15.898 1 98 124 VAL A C 1
ATOM 981 O O . VAL A 1 124 ? -7.754 13.602 16.812 1 98 124 VAL A O 1
ATOM 984 N N . VAL A 1 125 ? -8.047 15.719 16.078 1 97.5 125 VAL A N 1
ATOM 985 C CA . VAL A 1 125 ? -7.758 16.328 17.375 1 97.5 125 VAL A CA 1
ATOM 986 C C . VAL A 1 125 ? -8.797 15.875 18.406 1 97.5 125 VAL A C 1
ATOM 988 O O . VAL A 1 125 ? -8.445 15.477 19.516 1 97.5 125 VAL A O 1
ATOM 991 N N . ALA A 1 126 ? -10.031 15.883 18 1 96.5 126 ALA A N 1
ATOM 992 C CA . ALA A 1 126 ? -11.117 15.5 18.906 1 96.5 126 ALA A CA 1
ATOM 993 C C . ALA A 1 126 ? -10.992 14.031 19.312 1 96.5 126 ALA A C 1
ATOM 995 O O . ALA A 1 126 ? -11.172 13.688 20.484 1 96.5 126 ALA A O 1
ATOM 996 N N . ASP A 1 127 ? -10.695 13.164 18.375 1 95.19 127 ASP A N 1
ATOM 997 C CA . ASP A 1 127 ? -10.609 11.727 18.609 1 95.19 127 ASP A CA 1
ATOM 998 C C . ASP A 1 127 ? -9.438 11.398 19.531 1 95.19 127 ASP A C 1
ATOM 1000 O O . ASP A 1 127 ? -9.516 10.477 20.344 1 95.19 127 ASP A O 1
ATOM 1004 N N . GLN A 1 128 ? -8.32 12.148 19.438 1 87 128 GLN A N 1
ATOM 1005 C CA . GLN A 1 128 ? -7.098 11.758 20.141 1 87 128 GLN A CA 1
ATOM 1006 C C . GLN A 1 128 ? -6.984 12.477 21.484 1 87 128 GLN A C 1
ATOM 1008 O O . GLN A 1 128 ? -6.277 12.016 22.375 1 87 128 GLN A O 1
ATOM 1013 N N . LYS A 1 129 ? -7.562 13.648 21.656 1 80.94 129 LYS A N 1
ATOM 1014 C CA . LYS A 1 129 ? -7.57 14.328 22.953 1 80.94 129 LYS A CA 1
ATOM 1015 C C . LYS A 1 129 ? -8.656 13.766 23.859 1 80.94 129 LYS A C 1
ATOM 1017 O O . LYS A 1 129 ? -8.531 13.805 25.078 1 80.94 129 LYS A O 1
ATOM 1022 N N . SER A 1 130 ? -9.719 13.328 23.234 1 63.88 130 SER A N 1
ATOM 1023 C CA . SER A 1 130 ? -10.68 12.664 24.109 1 63.88 130 SER A CA 1
ATOM 1024 C C . SER A 1 130 ? -10.086 11.406 24.719 1 63.88 130 SER A C 1
ATOM 1026 O O . SER A 1 130 ? -10.625 10.875 25.688 1 63.88 130 SER A O 1
ATOM 1028 N N . TYR A 1 131 ? -9.125 10.789 24.172 1 55.72 131 TYR A N 1
ATOM 1029 C CA . TYR A 1 131 ? -8.523 9.594 24.766 1 55.72 131 TYR A CA 1
ATOM 1030 C C . TYR A 1 131 ? -7.582 9.953 25.906 1 55.72 131 TYR A C 1
ATOM 1032 O O . TYR A 1 131 ? -7.184 9.086 26.688 1 55.72 131 TYR A O 1
ATOM 1040 N N . HIS A 1 132 ? -7.027 11.219 26.047 1 44.34 132 HIS A N 1
ATOM 1041 C CA . HIS A 1 132 ? -6.297 11.562 27.25 1 44.34 132 HIS A CA 1
ATOM 1042 C C . HIS A 1 132 ? -7.152 12.406 28.188 1 44.34 132 HIS A C 1
ATOM 1044 O O . HIS A 1 132 ? -7.891 13.289 27.734 1 44.34 132 HIS A O 1
ATOM 1050 N N . MET B 1 1 ? 4.746 -24.078 2.166 1 95.94 1 MET B N 1
ATOM 1051 C CA . MET B 1 1 ? 4.945 -22.641 2.105 1 95.94 1 MET B CA 1
ATOM 1052 C C . MET B 1 1 ? 3.729 -21.938 1.501 1 95.94 1 MET B C 1
ATOM 1054 O O . MET B 1 1 ? 3.182 -22.406 0.497 1 95.94 1 MET B O 1
ATOM 1058 N N . LYS B 1 2 ? 3.221 -20.906 2.039 1 98.69 2 LYS B N 1
ATOM 1059 C CA . LYS B 1 2 ? 2.016 -20.203 1.592 1 98.69 2 LYS B CA 1
ATOM 1060 C C . LYS B 1 2 ? 2.365 -18.938 0.823 1 98.69 2 LYS B C 1
ATOM 1062 O O . LYS B 1 2 ? 3.293 -18.219 1.194 1 98.69 2 LYS B O 1
ATOM 1067 N N . PHE B 1 3 ? 1.593 -18.672 -0.271 1 98.88 3 PHE B N 1
ATOM 1068 C CA . PHE B 1 3 ? 1.909 -17.484 -1.06 1 98.88 3 PHE B CA 1
ATOM 1069 C C . PHE B 1 3 ? 0.643 -16.719 -1.405 1 98.88 3 PHE B C 1
ATOM 1071 O O . PHE B 1 3 ? -0.459 -17.266 -1.359 1 98.88 3 PHE B O 1
ATOM 1078 N N . TYR B 1 4 ? 0.801 -15.492 -1.67 1 98.94 4 TYR B N 1
ATOM 1079 C CA . TYR B 1 4 ? -0.225 -14.57 -2.145 1 98.94 4 TYR B CA 1
ATOM 1080 C C . TYR B 1 4 ? 0.262 -13.789 -3.361 1 98.94 4 TYR B C 1
ATOM 1082 O O . TYR B 1 4 ? 1.437 -13.422 -3.439 1 98.94 4 TYR B O 1
ATOM 1090 N N . VAL B 1 5 ? -0.59 -13.555 -4.293 1 98.94 5 VAL B N 1
ATOM 1091 C CA . VAL B 1 5 ? -0.235 -12.781 -5.477 1 98.94 5 VAL B CA 1
ATOM 1092 C C . VAL B 1 5 ? -1.135 -11.555 -5.582 1 98.94 5 VAL B C 1
ATOM 1094 O O . VAL B 1 5 ? -2.361 -11.68 -5.625 1 98.94 5 VAL B O 1
ATOM 1097 N N . ALA B 1 6 ? -0.598 -10.43 -5.559 1 98.88 6 ALA B N 1
ATOM 1098 C CA . ALA B 1 6 ? -1.312 -9.172 -5.758 1 98.88 6 ALA B CA 1
ATOM 1099 C C . ALA B 1 6 ? -1.121 -8.648 -7.18 1 98.88 6 ALA B C 1
ATOM 1101 O O . ALA B 1 6 ? -0.014 -8.695 -7.719 1 98.88 6 ALA B O 1
ATOM 1102 N N . SER B 1 7 ? -2.166 -8.125 -7.738 1 98.62 7 SER B N 1
ATOM 1103 C CA . SER B 1 7 ? -2.145 -7.508 -9.062 1 98.62 7 SER B CA 1
ATOM 1104 C C . SER B 1 7 ? -3.486 -6.867 -9.391 1 98.62 7 SER B C 1
ATOM 1106 O O . SER B 1 7 ? -4.395 -6.844 -8.555 1 98.62 7 SER B O 1
ATOM 1108 N N . SER B 1 8 ? -3.592 -6.309 -10.578 1 95.94 8 SER B N 1
ATOM 1109 C CA . SER B 1 8 ? -4.844 -5.73 -11.055 1 95.94 8 SER B CA 1
ATOM 1110 C C . SER B 1 8 ? -5.762 -6.801 -11.633 1 95.94 8 SER B C 1
ATOM 1112 O O . SER B 1 8 ? -5.297 -7.859 -12.07 1 95.94 8 SER B O 1
ATOM 1114 N N . PHE B 1 9 ? -7.031 -6.453 -11.68 1 93.69 9 PHE B N 1
ATOM 1115 C CA . PHE B 1 9 ? -8.023 -7.352 -12.266 1 93.69 9 PHE B CA 1
ATOM 1116 C C . PHE B 1 9 ? -7.699 -7.621 -13.734 1 93.69 9 PHE B C 1
ATOM 1118 O O . PHE B 1 9 ? -7.898 -8.734 -14.219 1 93.69 9 PHE B O 1
ATOM 1125 N N . SER B 1 10 ? -7.168 -6.648 -14.43 1 94.56 10 SER B N 1
ATOM 1126 C CA . SER B 1 10 ? -6.836 -6.793 -15.844 1 94.56 10 SER B CA 1
ATOM 1127 C C . SER B 1 10 ? -5.707 -7.797 -16.047 1 94.56 10 SER B C 1
ATOM 1129 O O . SER B 1 10 ? -5.473 -8.258 -17.172 1 94.56 10 SER B O 1
ATOM 1131 N N . ASN B 1 11 ? -5.016 -8.148 -14.969 1 96.94 11 ASN B N 1
ATOM 1132 C CA . ASN B 1 11 ? -3.881 -9.062 -15.047 1 96.94 11 ASN B CA 1
ATOM 1133 C C . ASN B 1 11 ? -4.219 -10.43 -14.453 1 96.94 11 ASN B C 1
ATOM 1135 O O . ASN B 1 11 ? -3.324 -11.172 -14.031 1 96.94 11 ASN B O 1
ATOM 1139 N N . SER B 1 12 ? -5.48 -10.773 -14.383 1 96.81 12 SER B N 1
ATOM 1140 C CA . SER B 1 12 ? -5.957 -11.984 -13.711 1 96.81 12 SER B CA 1
ATOM 1141 C C . SER B 1 12 ? -5.387 -13.234 -14.359 1 96.81 12 SER B C 1
ATOM 1143 O O . SER B 1 12 ? -5.078 -14.211 -13.672 1 96.81 12 SER B O 1
ATOM 1145 N N . ALA B 1 13 ? -5.199 -13.258 -15.672 1 97.19 13 ALA B N 1
ATOM 1146 C CA . ALA B 1 13 ? -4.66 -14.43 -16.359 1 97.19 13 ALA B CA 1
ATOM 1147 C C . ALA B 1 13 ? -3.234 -14.719 -15.906 1 97.19 13 ALA B C 1
ATOM 1149 O O . ALA B 1 13 ? -2.869 -15.883 -15.695 1 97.19 13 ALA B O 1
ATOM 1150 N N . ALA B 1 14 ? -2.42 -13.68 -15.766 1 98.19 14 ALA B N 1
ATOM 1151 C CA . ALA B 1 14 ? -1.053 -13.852 -15.281 1 98.19 14 ALA B CA 1
ATOM 1152 C C . ALA B 1 14 ? -1.041 -14.375 -13.844 1 98.19 14 ALA B C 1
ATOM 1154 O O . ALA B 1 14 ? -0.236 -15.242 -13.5 1 98.19 14 ALA B O 1
ATOM 1155 N N . VAL B 1 15 ? -1.92 -13.867 -13.023 1 98.69 15 VAL B N 1
ATOM 1156 C CA . VAL B 1 15 ? -2.027 -14.305 -11.641 1 98.69 15 VAL B CA 1
ATOM 1157 C C . VAL B 1 15 ? -2.367 -15.797 -11.594 1 98.69 15 VAL B C 1
ATOM 1159 O O . VAL B 1 15 ? -1.754 -16.562 -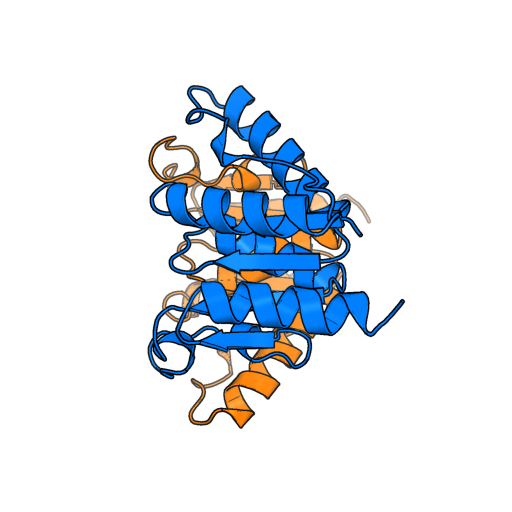10.844 1 98.69 15 VAL B O 1
ATOM 1162 N N . GLN B 1 16 ? -3.271 -16.188 -12.406 1 98.44 16 GLN B N 1
ATOM 1163 C CA . GLN B 1 16 ? -3.686 -17.578 -12.445 1 98.44 16 GLN B CA 1
ATOM 1164 C C . GLN B 1 16 ? -2.553 -18.484 -12.938 1 98.44 16 GLN B C 1
ATOM 1166 O O . GLN B 1 16 ? -2.336 -19.562 -12.406 1 98.44 16 GLN B O 1
ATOM 1171 N N . HIS B 1 17 ? -1.842 -17.984 -13.93 1 98.62 17 HIS B N 1
ATOM 1172 C CA . HIS B 1 17 ? -0.703 -18.75 -14.445 1 98.62 17 HIS B CA 1
ATOM 1173 C C . HIS B 1 17 ? 0.35 -18.953 -13.359 1 98.62 17 HIS B C 1
ATOM 1175 O O . HIS B 1 17 ? 0.766 -20.094 -13.117 1 98.62 17 HIS B O 1
ATOM 1181 N N . VAL B 1 18 ? 0.757 -17.891 -12.656 1 98.81 18 VAL B N 1
ATOM 1182 C CA . VAL B 1 18 ? 1.76 -17.953 -11.594 1 98.81 18 VAL B CA 1
ATOM 1183 C C . VAL B 1 18 ? 1.267 -18.859 -10.477 1 98.81 18 VAL B C 1
ATOM 1185 O O . VAL B 1 18 ? 2.002 -19.734 -10.008 1 98.81 18 VAL B O 1
ATOM 1188 N N . SER B 1 19 ? -0.01 -18.672 -10.055 1 98.69 19 SER B N 1
ATOM 1189 C CA . SER B 1 19 ? -0.551 -19.438 -8.93 1 98.69 19 SER B CA 1
ATOM 1190 C C . SER B 1 19 ? -0.624 -20.922 -9.25 1 98.69 19 SER B C 1
ATOM 1192 O O . SER B 1 19 ? -0.313 -21.766 -8.406 1 98.69 19 SER B O 1
ATOM 1194 N N . GLU B 1 20 ? -1.018 -21.219 -10.469 1 98.5 20 GLU B N 1
ATOM 1195 C CA . GLU B 1 20 ? -1.1 -22.625 -10.875 1 98.5 20 GLU B CA 1
ATOM 1196 C C . GLU B 1 20 ? 0.276 -23.281 -10.852 1 98.5 20 GLU B C 1
ATOM 1198 O O . GLU B 1 20 ? 0.426 -24.406 -10.359 1 98.5 20 GLU B O 1
ATOM 1203 N N . GLN B 1 21 ? 1.245 -22.609 -11.422 1 98.56 21 GLN B N 1
ATOM 1204 C CA . GLN B 1 21 ? 2.598 -23.156 -11.461 1 98.56 21 GLN B CA 1
ATOM 1205 C C . GLN B 1 21 ? 3.156 -23.359 -10.062 1 98.56 21 GLN B C 1
ATOM 1207 O O . GLN B 1 21 ? 3.773 -24.391 -9.766 1 98.56 21 GLN B O 1
ATOM 1212 N N . LEU B 1 22 ? 2.969 -22.406 -9.148 1 98.56 22 LEU B N 1
ATOM 1213 C CA . LEU B 1 22 ? 3.482 -22.516 -7.789 1 98.56 22 LEU B CA 1
ATOM 1214 C C . LEU B 1 22 ? 2.76 -23.625 -7.027 1 98.56 22 LEU B C 1
ATOM 1216 O O . LEU B 1 22 ? 3.379 -24.359 -6.25 1 98.56 22 LEU B O 1
ATOM 1220 N N . ARG B 1 23 ? 1.484 -23.766 -7.289 1 98.5 23 ARG B N 1
ATOM 1221 C CA . ARG B 1 23 ? 0.744 -24.859 -6.645 1 98.5 23 ARG B CA 1
ATOM 1222 C C . ARG B 1 23 ? 1.263 -26.219 -7.098 1 98.5 23 ARG B C 1
ATOM 1224 O O . ARG B 1 23 ? 1.352 -27.141 -6.297 1 98.5 23 ARG B O 1
ATOM 1231 N N . LYS B 1 24 ? 1.596 -26.312 -8.367 1 97.94 24 LYS B N 1
ATOM 1232 C CA . LYS B 1 24 ? 2.172 -27.547 -8.891 1 97.94 24 LYS B CA 1
ATOM 1233 C C . LYS B 1 24 ? 3.486 -27.875 -8.195 1 97.94 24 LYS B C 1
ATOM 1235 O O . LYS B 1 24 ? 3.854 -29.047 -8.07 1 97.94 24 LYS B O 1
ATOM 1240 N N . GLU B 1 25 ? 4.145 -26.844 -7.77 1 97.44 25 GLU B N 1
ATOM 1241 C CA . GLU B 1 25 ? 5.418 -27.016 -7.078 1 97.44 25 GLU B CA 1
ATOM 1242 C C . GLU B 1 25 ? 5.207 -27.25 -5.586 1 97.44 25 GLU B C 1
ATOM 1244 O O . GLU B 1 25 ? 6.172 -27.312 -4.82 1 97.44 25 GLU B O 1
ATOM 1249 N N . GLY B 1 26 ? 3.951 -27.25 -5.125 1 97.19 26 GLY B N 1
ATOM 1250 C CA . GLY B 1 26 ? 3.652 -27.641 -3.754 1 97.19 26 GLY B CA 1
ATOM 1251 C C . GLY B 1 26 ? 3.361 -26.453 -2.855 1 97.19 26 GLY B C 1
ATOM 1252 O O . GLY B 1 26 ? 3.156 -26.609 -1.65 1 97.19 26 GLY B O 1
ATOM 1253 N N . PHE B 1 27 ? 3.387 -25.219 -3.355 1 98.25 27 PHE B N 1
ATOM 1254 C CA . PHE B 1 27 ? 3.053 -24.047 -2.559 1 98.25 27 PHE B CA 1
ATOM 1255 C C . PHE B 1 27 ? 1.549 -23.953 -2.332 1 98.25 27 PHE B C 1
ATOM 1257 O O . PHE B 1 27 ? 0.764 -24.5 -3.111 1 98.25 27 PHE B O 1
ATOM 1264 N N . ILE B 1 28 ? 1.147 -23.297 -1.3 1 98.56 28 ILE B N 1
ATOM 1265 C CA . ILE B 1 28 ? -0.261 -23.141 -0.948 1 98.56 28 ILE B CA 1
ATOM 1266 C C . ILE B 1 28 ? -0.702 -21.703 -1.183 1 98.56 28 ILE B C 1
ATOM 1268 O O . ILE B 1 28 ? -0.139 -20.766 -0.6 1 98.56 28 ILE B O 1
ATOM 1272 N N . HIS B 1 29 ? -1.665 -21.531 -1.999 1 98.69 29 HIS B N 1
ATOM 1273 C CA . HIS B 1 29 ? -2.236 -20.219 -2.281 1 98.69 29 HIS B CA 1
ATOM 1274 C C . HIS B 1 29 ? -3.209 -19.797 -1.185 1 98.69 29 HIS B C 1
ATOM 1276 O O . HIS B 1 29 ? -4.223 -20.453 -0.956 1 98.69 29 HIS B O 1
ATOM 1282 N N . THR B 1 30 ? -2.973 -18.75 -0.513 1 98.81 30 THR B N 1
ATOM 1283 C CA . THR B 1 30 ? -3.748 -18.375 0.664 1 98.81 30 THR B CA 1
ATOM 1284 C C . THR B 1 30 ? -5.133 -17.875 0.263 1 98.81 30 THR B C 1
ATOM 1286 O O . THR B 1 30 ? -6.121 -18.141 0.946 1 98.81 30 THR B O 1
ATOM 1289 N N . TYR B 1 31 ? -5.188 -17.094 -0.819 1 98.44 31 TYR B N 1
ATOM 1290 C CA . TYR B 1 31 ? -6.445 -16.516 -1.278 1 98.44 31 TYR B CA 1
ATOM 1291 C C . TYR B 1 31 ? -6.395 -16.203 -2.77 1 98.44 31 TYR B C 1
ATOM 1293 O O . TYR B 1 31 ? -5.512 -15.477 -3.229 1 98.44 31 TYR B O 1
ATOM 1301 N N . ASP B 1 32 ? -7.305 -16.719 -3.516 1 97.94 32 ASP B N 1
ATOM 1302 C CA . ASP B 1 32 ? -7.363 -16.531 -4.961 1 97.94 32 ASP B CA 1
ATOM 1303 C C . ASP B 1 32 ? -8.453 -15.531 -5.344 1 97.94 32 ASP B C 1
ATOM 1305 O O . ASP B 1 32 ? -9.539 -15.93 -5.773 1 97.94 32 ASP B O 1
ATOM 1309 N N . TRP B 1 33 ? -8.141 -14.289 -5.383 1 97.06 33 TRP B N 1
ATOM 1310 C CA . TRP B 1 33 ? -9.109 -13.227 -5.641 1 97.06 33 TRP B CA 1
ATOM 1311 C C . TRP B 1 33 ? -9.609 -13.289 -7.082 1 97.06 33 TRP B C 1
ATOM 1313 O O . TRP B 1 33 ? -10.633 -12.68 -7.418 1 97.06 33 TRP B O 1
ATOM 1323 N N . THR B 1 34 ? -8.852 -13.969 -8.008 1 96.69 34 THR B N 1
ATOM 1324 C CA . THR B 1 34 ? -9.211 -14 -9.414 1 96.69 34 THR B CA 1
ATOM 1325 C C . THR B 1 34 ? -10.5 -14.797 -9.625 1 96.69 34 THR B C 1
ATOM 1327 O O . THR B 1 34 ? -11.109 -14.734 -10.695 1 96.69 34 THR B O 1
ATOM 1330 N N . LYS B 1 35 ? -10.891 -15.508 -8.641 1 92.62 35 LYS B N 1
ATOM 1331 C CA . LYS B 1 35 ? -12.102 -16.312 -8.734 1 92.62 35 LYS B CA 1
ATOM 1332 C C . LYS B 1 35 ? -13.336 -15.523 -8.312 1 92.62 35 LYS B C 1
ATOM 1334 O O . LYS B 1 35 ? -14.461 -16 -8.422 1 92.62 35 LYS B O 1
ATOM 1339 N N . ASN B 1 36 ? -13.07 -14.305 -7.84 1 88.69 36 ASN B N 1
ATOM 1340 C CA . ASN B 1 36 ? -14.164 -13.461 -7.359 1 88.69 36 ASN B CA 1
ATOM 1341 C C . ASN B 1 36 ? -14.648 -12.5 -8.445 1 88.69 36 ASN B C 1
ATOM 1343 O O . ASN B 1 36 ? -13.898 -12.172 -9.367 1 88.69 36 ASN B O 1
ATOM 1347 N N . GLY B 1 37 ? -15.828 -12.172 -8.438 1 83.31 37 GLY B N 1
ATOM 1348 C CA . GLY B 1 37 ? -16.312 -11.078 -9.273 1 83.31 37 GLY B CA 1
ATOM 1349 C C . GLY B 1 37 ? -16.078 -9.711 -8.664 1 83.31 37 GLY B C 1
ATOM 1350 O O . GLY B 1 37 ? -15.562 -9.609 -7.547 1 83.31 37 GLY B O 1
ATOM 1351 N N . ARG B 1 38 ? -16.328 -8.719 -9.344 1 85.69 38 ARG B N 1
ATOM 1352 C CA . ARG B 1 38 ? -16.203 -7.355 -8.836 1 85.69 38 ARG B CA 1
ATOM 1353 C C . ARG B 1 38 ? -17.25 -7.086 -7.75 1 85.69 38 ARG B C 1
ATOM 1355 O O . ARG B 1 38 ? -18.328 -7.684 -7.75 1 85.69 38 ARG B O 1
ATOM 1362 N N . ALA B 1 39 ? -16.875 -6.238 -6.891 1 90.5 39 ALA B N 1
ATOM 1363 C CA . ALA B 1 39 ? -17.812 -5.844 -5.832 1 90.5 39 ALA B CA 1
ATOM 1364 C C . ALA B 1 39 ? -19.031 -5.137 -6.406 1 90.5 39 ALA B C 1
ATOM 1366 O O . ALA B 1 39 ? -18.906 -4.316 -7.32 1 90.5 39 ALA B O 1
ATOM 1367 N N . LYS B 1 40 ? -20.172 -5.449 -5.887 1 92.81 40 LYS B N 1
ATOM 1368 C CA . LYS B 1 40 ? -21.406 -4.836 -6.355 1 92.81 40 LYS B CA 1
ATOM 1369 C C . LYS B 1 40 ? -22.031 -3.949 -5.273 1 92.81 40 LYS B C 1
ATOM 1371 O O . LYS B 1 40 ? -22.906 -3.131 -5.562 1 92.81 40 LYS B O 1
ATOM 1376 N N . THR B 1 41 ? -21.562 -4.148 -4.039 1 94.94 41 THR B N 1
ATOM 1377 C CA . THR B 1 41 ? -22.062 -3.375 -2.906 1 94.94 41 THR B CA 1
ATOM 1378 C C . THR B 1 41 ? -20.922 -2.969 -1.984 1 94.94 41 THR B C 1
ATOM 1380 O O . THR B 1 41 ? -19.797 -3.482 -2.107 1 94.94 41 THR B O 1
ATOM 1383 N N . LYS B 1 42 ? -21.219 -2.1 -1.115 1 94.81 42 LYS B N 1
ATOM 1384 C CA . LYS B 1 42 ? -20.25 -1.708 -0.096 1 94.81 42 LYS B CA 1
ATOM 1385 C C . LYS B 1 42 ? -19.875 -2.891 0.795 1 94.81 42 LYS B C 1
ATOM 1387 O O . LYS B 1 42 ? -18.719 -3.039 1.189 1 94.81 42 LYS B O 1
ATOM 1392 N N . GLU B 1 43 ? -20.828 -3.711 1.119 1 96.06 43 GLU B N 1
ATOM 1393 C CA . GLU B 1 43 ? -20.594 -4.902 1.928 1 96.06 43 GLU B CA 1
ATOM 1394 C C . GLU B 1 43 ? -19.625 -5.859 1.232 1 96.06 43 GLU B C 1
ATOM 1396 O O . GLU B 1 43 ? -18.797 -6.48 1.883 1 96.06 43 GLU B O 1
ATOM 1401 N N . ASP B 1 44 ? -19.797 -5.922 -0.08 1 96.25 44 ASP B N 1
ATOM 1402 C CA . ASP B 1 44 ? -18.844 -6.723 -0.853 1 96.25 44 ASP B CA 1
ATOM 1403 C C . ASP B 1 44 ? -17.438 -6.176 -0.729 1 96.25 44 ASP B C 1
ATOM 1405 O O . ASP B 1 44 ? -16.484 -6.938 -0.545 1 96.25 44 ASP B O 1
ATOM 1409 N N . LEU B 1 45 ? -17.328 -4.844 -0.795 1 96.44 45 LEU B N 1
ATOM 1410 C CA . LEU B 1 45 ? -16.016 -4.211 -0.711 1 96.44 45 LEU B CA 1
ATOM 1411 C C . LEU B 1 45 ? -15.344 -4.527 0.622 1 96.44 45 LEU B C 1
ATOM 1413 O O . LEU B 1 45 ? -14.164 -4.875 0.66 1 96.44 45 LEU B O 1
ATOM 1417 N N . ILE B 1 46 ? -16.109 -4.465 1.683 1 97.62 46 ILE B N 1
ATOM 1418 C CA . ILE B 1 46 ? -15.602 -4.734 3.023 1 97.62 46 ILE B CA 1
ATOM 1419 C C . ILE B 1 46 ? -15.133 -6.188 3.115 1 97.62 46 ILE B C 1
ATOM 1421 O O . ILE B 1 46 ? -14.008 -6.457 3.545 1 97.62 46 ILE B O 1
ATOM 1425 N N . ALA B 1 47 ? -15.93 -7.113 2.641 1 97 47 ALA B N 1
ATOM 1426 C CA . ALA B 1 47 ? -15.609 -8.539 2.721 1 97 47 ALA B CA 1
ATOM 1427 C C . ALA B 1 47 ? -14.375 -8.867 1.885 1 97 47 ALA B C 1
ATOM 1429 O O . ALA B 1 47 ? -13.477 -9.578 2.348 1 97 47 ALA B O 1
ATOM 1430 N N . ILE B 1 48 ? -14.352 -8.375 0.723 1 97.06 48 ILE B N 1
ATOM 1431 C CA . ILE B 1 48 ? -13.227 -8.625 -0.172 1 97.06 48 ILE B CA 1
ATOM 1432 C C . ILE B 1 48 ? -11.953 -8.055 0.435 1 97.06 48 ILE B C 1
ATOM 1434 O O . ILE B 1 48 ? -10.914 -8.734 0.467 1 97.06 48 ILE B O 1
ATOM 1438 N N . GLY B 1 49 ? -12.031 -6.777 0.919 1 97.69 49 GLY B N 1
ATOM 1439 C CA . GLY B 1 49 ? -10.883 -6.176 1.571 1 97.69 49 GLY B CA 1
ATOM 1440 C C . GLY B 1 49 ? -10.352 -7.008 2.725 1 97.69 49 GLY B C 1
ATOM 1441 O O . GLY B 1 49 ? -9.133 -7.156 2.881 1 97.69 49 GLY B O 1
ATOM 1442 N N . GLN B 1 50 ? -11.25 -7.559 3.506 1 98.31 50 GLN B N 1
ATOM 1443 C CA . GLN B 1 50 ? -10.852 -8.383 4.645 1 98.31 50 GLN B CA 1
ATOM 1444 C C . GLN B 1 50 ? -10.219 -9.688 4.188 1 98.31 50 GLN B C 1
ATOM 1446 O O . GLN B 1 50 ? -9.211 -10.125 4.746 1 98.31 50 GLN B O 1
ATOM 1451 N N . HIS B 1 51 ? -10.773 -10.305 3.166 1 98 51 HIS B N 1
ATOM 1452 C CA . HIS B 1 51 ? -10.211 -11.547 2.639 1 98 51 HIS B CA 1
ATOM 1453 C C . HIS B 1 51 ? -8.82 -11.312 2.066 1 98 51 HIS B C 1
ATOM 1455 O O . HIS B 1 51 ? -7.906 -12.117 2.291 1 98 51 HIS B O 1
ATOM 1461 N N . GLU B 1 52 ? -8.688 -10.219 1.344 1 98.31 52 GLU B N 1
ATOM 1462 C CA . GLU B 1 52 ? -7.391 -9.914 0.752 1 98.31 52 GLU B CA 1
ATOM 1463 C C . GLU B 1 52 ? -6.363 -9.562 1.826 1 98.31 52 GLU B C 1
ATOM 1465 O O . GLU B 1 52 ? -5.223 -10.031 1.779 1 98.31 52 GLU B O 1
ATOM 1470 N N . ARG B 1 53 ? -6.766 -8.773 2.773 1 98.62 53 ARG B N 1
ATOM 1471 C CA . ARG B 1 53 ? -5.887 -8.469 3.9 1 98.62 53 ARG B CA 1
ATOM 1472 C C . ARG B 1 53 ? -5.438 -9.742 4.605 1 98.62 53 ARG B C 1
ATOM 1474 O O . ARG B 1 53 ? -4.25 -9.922 4.871 1 98.62 53 ARG B O 1
ATOM 1481 N N . ASP B 1 54 ? -6.379 -10.648 4.902 1 98.69 54 ASP B N 1
ATOM 1482 C CA . ASP B 1 54 ? -6.062 -11.898 5.59 1 98.69 54 ASP B CA 1
ATOM 1483 C C . ASP B 1 54 ? -5.195 -12.805 4.715 1 98.69 54 ASP B C 1
ATOM 1485 O O . ASP B 1 54 ? -4.328 -13.516 5.219 1 98.69 54 ASP B O 1
ATOM 1489 N N . GLY B 1 55 ? -5.449 -12.797 3.398 1 98.75 55 GLY B N 1
ATOM 1490 C CA . GLY B 1 55 ? -4.617 -13.547 2.469 1 98.75 55 GLY B CA 1
ATOM 1491 C C . GLY B 1 55 ? -3.158 -13.125 2.506 1 98.75 55 GLY B C 1
ATOM 1492 O O . GLY B 1 55 ? -2.266 -13.977 2.537 1 98.75 55 GLY B O 1
ATOM 1493 N N . VAL B 1 56 ? -2.906 -11.812 2.529 1 98.88 56 VAL B N 1
ATOM 1494 C CA . VAL B 1 56 ? -1.545 -11.305 2.629 1 98.88 56 VAL B CA 1
ATOM 1495 C C . VAL B 1 56 ? -0.944 -11.688 3.979 1 98.88 56 VAL B C 1
ATOM 1497 O O . VAL B 1 56 ? 0.198 -12.148 4.047 1 98.88 56 VAL B O 1
ATOM 1500 N N . ARG B 1 57 ? -1.706 -11.57 5.062 1 98.75 57 ARG B N 1
ATOM 1501 C CA . ARG B 1 57 ? -1.241 -11.844 6.418 1 98.75 57 ARG B CA 1
ATOM 1502 C C . ARG B 1 57 ? -0.835 -13.305 6.57 1 98.75 57 ARG B C 1
ATOM 1504 O O . ARG B 1 57 ? 0.157 -13.617 7.234 1 98.75 57 ARG B O 1
ATOM 1511 N N . GLU B 1 58 ? -1.51 -14.195 5.965 1 98.75 58 GLU B N 1
ATOM 1512 C CA . GLU B 1 58 ? -1.303 -15.633 6.125 1 98.75 58 GLU B CA 1
ATOM 1513 C C . GLU B 1 58 ? -0.148 -16.125 5.258 1 98.75 58 GLU B C 1
ATOM 1515 O O . GLU B 1 58 ? 0.373 -17.219 5.473 1 98.75 58 GLU B O 1
ATOM 1520 N N . ALA B 1 59 ? 0.242 -15.359 4.289 1 98.81 59 ALA B N 1
ATOM 1521 C CA . ALA B 1 59 ? 1.257 -15.789 3.328 1 98.81 59 ALA B CA 1
ATOM 1522 C C . ALA B 1 59 ? 2.656 -15.695 3.932 1 98.81 59 ALA B C 1
ATOM 1524 O O . ALA B 1 59 ? 2.91 -14.852 4.797 1 98.81 59 ALA B O 1
ATOM 1525 N N . ASP B 1 60 ? 3.514 -16.594 3.559 1 98.38 60 ASP B N 1
ATOM 1526 C CA . ASP B 1 60 ? 4.945 -16.516 3.834 1 98.38 60 ASP B CA 1
ATOM 1527 C C . ASP B 1 60 ? 5.652 -15.633 2.803 1 98.38 60 ASP B C 1
ATOM 1529 O O . ASP B 1 60 ? 6.621 -14.945 3.125 1 98.38 60 ASP B O 1
ATOM 1533 N N . LEU B 1 61 ? 5.117 -15.719 1.626 1 97.94 61 LEU B N 1
ATOM 1534 C CA . LEU B 1 61 ? 5.68 -15.047 0.454 1 97.94 61 LEU B CA 1
ATOM 1535 C C . LEU B 1 61 ? 4.598 -14.289 -0.307 1 97.94 61 LEU B C 1
ATOM 1537 O O . LEU B 1 61 ? 3.486 -14.797 -0.486 1 97.94 61 LEU B O 1
ATOM 1541 N N . VAL B 1 62 ? 4.887 -13.047 -0.685 1 98.94 62 VAL B N 1
ATOM 1542 C CA . VAL B 1 62 ? 3.949 -12.227 -1.443 1 98.94 62 VAL B CA 1
ATOM 1543 C C . VAL B 1 62 ? 4.57 -11.828 -2.779 1 98.94 62 VAL B C 1
ATOM 1545 O O . VAL B 1 62 ? 5.695 -11.32 -2.822 1 98.94 62 VAL B O 1
ATOM 1548 N N . ILE B 1 63 ? 3.891 -12.07 -3.832 1 98.94 63 ILE B N 1
ATOM 1549 C CA . ILE B 1 63 ? 4.312 -11.711 -5.184 1 98.94 63 ILE B CA 1
ATOM 1550 C C . ILE B 1 63 ? 3.457 -10.562 -5.703 1 98.94 63 ILE B C 1
ATOM 1552 O O . ILE B 1 63 ? 2.225 -10.641 -5.691 1 98.94 63 ILE B O 1
ATOM 1556 N N . ILE B 1 64 ? 4.062 -9.531 -6.129 1 98.94 64 ILE B N 1
ATOM 1557 C CA . ILE B 1 64 ? 3.41 -8.391 -6.762 1 98.94 64 ILE B CA 1
ATOM 1558 C C . ILE B 1 64 ? 3.635 -8.445 -8.273 1 98.94 64 ILE B C 1
ATOM 1560 O O . ILE B 1 64 ? 4.773 -8.352 -8.742 1 98.94 64 ILE B O 1
ATOM 1564 N N . LEU B 1 65 ? 2.574 -8.586 -9.008 1 98.88 65 LEU B N 1
ATOM 1565 C CA . LEU B 1 65 ? 2.674 -8.586 -10.469 1 98.88 65 LEU B CA 1
ATOM 1566 C C . LEU B 1 65 ? 2.225 -7.25 -11.047 1 98.88 65 LEU B C 1
ATOM 1568 O O . LEU B 1 65 ? 1.029 -6.949 -11.07 1 98.88 65 LEU B O 1
ATOM 1572 N N . LEU B 1 66 ? 3.154 -6.523 -11.508 1 98.31 66 LEU B N 1
ATOM 1573 C CA . LEU B 1 66 ? 2.799 -5.277 -12.172 1 98.31 66 LEU B CA 1
ATOM 1574 C C . LEU B 1 66 ? 2.42 -5.523 -13.633 1 98.31 66 LEU B C 1
ATOM 1576 O O . LEU B 1 66 ? 2.902 -6.477 -14.25 1 98.31 66 LEU B O 1
ATOM 1580 N N . PRO B 1 67 ? 1.505 -4.578 -14.18 1 96.94 67 PRO B N 1
ATOM 1581 C CA . PRO B 1 67 ? 0.933 -3.363 -13.594 1 96.94 67 PRO B CA 1
ATOM 1582 C C . PRO B 1 67 ? -0.114 -3.664 -12.523 1 96.94 67 PRO B C 1
ATOM 1584 O O . PRO B 1 67 ? -0.74 -4.727 -12.547 1 96.94 67 PRO B O 1
ATOM 1587 N N . GLY B 1 68 ? -0.236 -2.836 -11.523 1 97.12 68 GLY B N 1
ATOM 1588 C CA . GLY B 1 68 ? -1.207 -2.9 -10.445 1 97.12 68 GLY B CA 1
ATOM 1589 C C . GLY B 1 68 ? -1.724 -1.537 -10.023 1 97.12 68 GLY B C 1
ATOM 1590 O O . GLY B 1 68 ? -1.072 -0.519 -10.266 1 97.12 68 GLY B O 1
ATOM 1591 N N . GLY B 1 69 ? -2.875 -1.551 -9.469 1 97 69 GLY B N 1
ATOM 1592 C CA . GLY B 1 69 ? -3.516 -0.31 -9.055 1 97 69 GLY B CA 1
ATOM 1593 C C . GLY B 1 69 ? -3.371 -0.025 -7.574 1 97 69 GLY B C 1
ATOM 1594 O O . GLY B 1 69 ? -2.379 -0.414 -6.957 1 97 69 GLY B O 1
ATOM 1595 N N . LYS B 1 70 ? -4.32 0.696 -6.996 1 98.06 70 LYS B N 1
ATOM 1596 C CA . LYS B 1 70 ? -4.316 1.103 -5.594 1 98.06 70 LYS B CA 1
ATOM 1597 C C . LYS B 1 70 ? -4.25 -0.11 -4.672 1 98.06 70 LYS B C 1
ATOM 1599 O O . LYS B 1 70 ? -3.41 -0.17 -3.771 1 98.06 70 LYS B O 1
ATOM 1604 N N . GLY B 1 71 ? -5.109 -1.063 -4.922 1 98.19 71 GLY B N 1
ATOM 160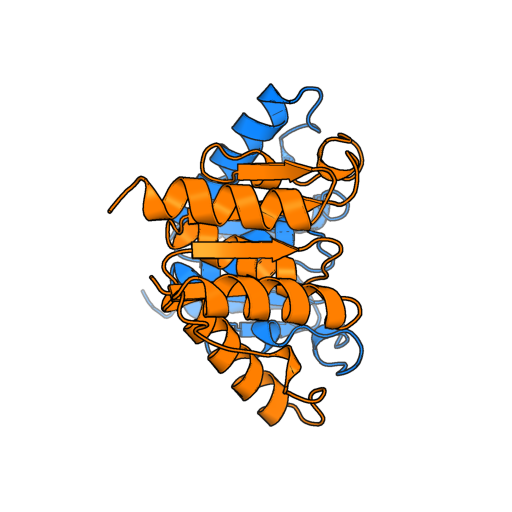5 C CA . GLY B 1 71 ? -5.164 -2.246 -4.078 1 98.19 71 GLY B CA 1
ATOM 1606 C C . GLY B 1 71 ? -3.871 -3.041 -4.082 1 98.19 71 GLY B C 1
ATOM 1607 O O . GLY B 1 71 ? -3.414 -3.496 -3.031 1 98.19 71 GLY B O 1
ATOM 1608 N N . THR B 1 72 ? -3.275 -3.191 -5.242 1 98.75 72 THR B N 1
ATOM 1609 C CA . THR B 1 72 ? -2.012 -3.906 -5.387 1 98.75 72 THR B CA 1
ATOM 1610 C C . THR B 1 72 ? -0.932 -3.277 -4.512 1 98.75 72 THR B C 1
ATOM 1612 O O . THR B 1 72 ? -0.214 -3.98 -3.799 1 98.75 72 THR B O 1
ATOM 1615 N N . HIS B 1 73 ? -0.854 -1.972 -4.562 1 98.88 73 HIS B N 1
ATOM 1616 C CA . HIS B 1 73 ? 0.194 -1.267 -3.834 1 98.88 73 HIS B CA 1
ATOM 1617 C C . HIS B 1 73 ? -0.088 -1.258 -2.336 1 98.88 73 HIS B C 1
ATOM 1619 O O . HIS B 1 73 ? 0.84 -1.301 -1.524 1 98.88 73 HIS B O 1
ATOM 1625 N N . ILE B 1 74 ? -1.374 -1.225 -1.939 1 98.94 74 ILE B N 1
ATOM 1626 C CA . ILE B 1 74 ? -1.721 -1.376 -0.53 1 98.94 74 ILE B CA 1
ATOM 1627 C C . ILE B 1 74 ? -1.263 -2.744 -0.031 1 98.94 74 ILE B C 1
ATOM 1629 O O . ILE B 1 74 ? -0.677 -2.855 1.049 1 98.94 74 ILE B O 1
ATOM 1633 N N . GLU B 1 75 ? -1.434 -3.746 -0.818 1 98.94 75 GLU B N 1
ATOM 1634 C CA . GLU B 1 75 ? -1.004 -5.094 -0.448 1 98.94 75 GLU B CA 1
ATOM 1635 C C . GLU B 1 75 ? 0.517 -5.18 -0.357 1 98.94 75 GLU B C 1
ATOM 1637 O O . GLU B 1 75 ? 1.053 -5.863 0.518 1 98.94 75 GLU B O 1
ATOM 1642 N N . LEU B 1 76 ? 1.23 -4.523 -1.275 1 98.94 76 LEU B N 1
ATOM 1643 C CA . LEU B 1 76 ? 2.682 -4.438 -1.144 1 98.94 76 LEU B CA 1
ATOM 1644 C C . LEU B 1 76 ? 3.068 -3.812 0.193 1 98.94 76 LEU B C 1
ATOM 1646 O O . LEU B 1 76 ? 3.963 -4.312 0.879 1 98.94 76 LEU B O 1
ATOM 1650 N N . GLY B 1 77 ? 2.373 -2.723 0.564 1 98.94 77 GLY B N 1
ATOM 1651 C CA . GLY B 1 77 ? 2.637 -2.094 1.85 1 98.94 77 GLY B CA 1
ATOM 1652 C C . GLY B 1 77 ? 2.41 -3.025 3.025 1 98.94 77 GLY B C 1
ATOM 1653 O O . GLY B 1 77 ? 3.217 -3.062 3.959 1 98.94 77 GLY B O 1
ATOM 1654 N N . MET B 1 78 ? 1.341 -3.795 2.975 1 98.94 78 MET B N 1
ATOM 1655 C CA . MET B 1 78 ? 1.074 -4.766 4.035 1 98.94 78 MET B CA 1
ATOM 1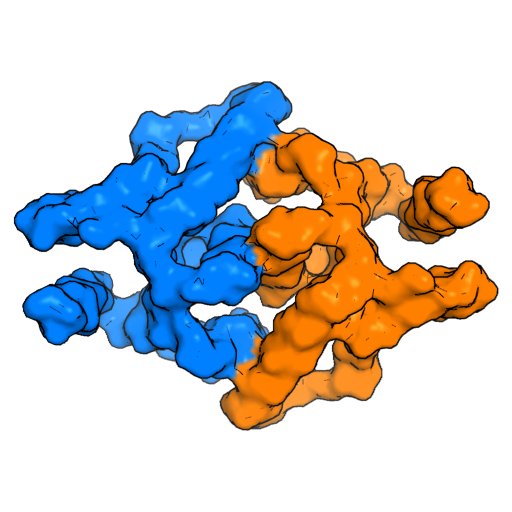656 C C . MET B 1 78 ? 2.205 -5.781 4.137 1 98.94 78 MET B C 1
ATOM 1658 O O . MET B 1 78 ? 2.672 -6.09 5.234 1 98.94 78 MET B O 1
ATOM 1662 N N . ALA B 1 79 ? 2.633 -6.246 3.008 1 98.94 79 ALA B N 1
ATOM 1663 C CA . ALA B 1 79 ? 3.691 -7.254 2.963 1 98.94 79 ALA B CA 1
ATOM 1664 C C . ALA B 1 79 ? 4.988 -6.711 3.555 1 98.94 79 ALA B C 1
ATOM 1666 O O . ALA B 1 79 ? 5.691 -7.422 4.277 1 98.94 79 ALA B O 1
ATOM 1667 N N . ILE B 1 80 ? 5.312 -5.465 3.256 1 98.88 80 ILE B N 1
ATOM 1668 C CA . ILE B 1 80 ? 6.531 -4.836 3.754 1 98.88 80 ILE B CA 1
ATOM 1669 C C . ILE B 1 80 ? 6.496 -4.773 5.277 1 98.88 80 ILE B C 1
ATOM 1671 O O . ILE B 1 80 ? 7.434 -5.211 5.945 1 98.88 80 ILE B O 1
ATOM 1675 N N . SER B 1 81 ? 5.387 -4.328 5.844 1 98.62 81 SER B N 1
ATOM 1676 C CA . SER B 1 81 ? 5.312 -4.117 7.285 1 98.62 81 SER B CA 1
ATOM 1677 C C . SER B 1 81 ? 5.191 -5.441 8.031 1 98.62 81 SER B C 1
ATOM 1679 O O . SER B 1 81 ? 5.566 -5.539 9.203 1 98.62 81 SER B O 1
ATOM 1681 N N . LEU B 1 82 ? 4.707 -6.445 7.332 1 98.5 82 LEU B N 1
ATOM 1682 C CA . LEU B 1 82 ? 4.605 -7.773 7.93 1 98.5 82 LEU B CA 1
ATOM 1683 C C . LEU B 1 82 ? 5.891 -8.562 7.715 1 98.5 82 LEU B C 1
ATOM 1685 O O . LEU B 1 82 ? 5.977 -9.734 8.102 1 98.5 82 LEU B O 1
ATOM 1689 N N . GLU B 1 83 ? 6.867 -7.914 7.043 1 98.25 83 GLU B N 1
ATOM 1690 C CA . GLU B 1 83 ? 8.188 -8.492 6.801 1 98.25 83 GLU B CA 1
ATOM 1691 C C . GLU B 1 83 ? 8.078 -9.812 6.051 1 98.25 83 GLU B C 1
ATOM 1693 O O . GLU B 1 83 ? 8.719 -10.797 6.43 1 98.25 83 GLU B O 1
ATOM 1698 N N . LYS B 1 84 ? 7.195 -9.812 5.074 1 98.62 84 LYS B N 1
ATOM 1699 C CA . LYS B 1 84 ? 7.082 -10.969 4.191 1 98.62 84 LYS B CA 1
ATOM 1700 C C . LYS B 1 84 ? 8.258 -11.023 3.213 1 98.62 84 LYS B C 1
ATOM 1702 O O . LYS B 1 84 ? 8.953 -10.031 3.014 1 98.62 84 LYS B O 1
ATOM 1707 N N . ARG B 1 85 ? 8.547 -12.219 2.707 1 98.38 85 ARG B N 1
ATOM 1708 C CA . ARG B 1 85 ? 9.367 -12.305 1.502 1 98.38 85 ARG B CA 1
ATOM 1709 C C . ARG B 1 85 ? 8.625 -11.75 0.292 1 98.38 85 ARG B C 1
ATOM 1711 O O . ARG B 1 85 ? 7.512 -12.195 -0.012 1 98.38 85 ARG B O 1
ATOM 1718 N N . ILE B 1 86 ? 9.195 -10.797 -0.39 1 98.88 86 ILE B N 1
ATOM 1719 C CA . ILE B 1 86 ? 8.453 -10.078 -1.416 1 98.88 86 ILE B CA 1
ATOM 1720 C C . ILE B 1 86 ? 9.18 -10.18 -2.752 1 98.88 86 ILE B C 1
ATOM 1722 O O . ILE B 1 86 ? 10.383 -9.906 -2.834 1 98.88 86 ILE B O 1
ATOM 1726 N N . TYR B 1 87 ? 8.5 -10.547 -3.777 1 98.88 87 TYR B N 1
ATOM 1727 C CA . TYR B 1 87 ? 8.938 -10.453 -5.164 1 98.88 87 TYR B CA 1
ATOM 1728 C C . TYR B 1 87 ? 8.102 -9.445 -5.938 1 98.88 87 TYR B C 1
ATOM 1730 O O . TYR B 1 87 ? 6.879 -9.562 -6.004 1 98.88 87 TYR B O 1
ATOM 1738 N N . LEU B 1 88 ? 8.695 -8.484 -6.449 1 98.94 88 LEU B N 1
ATOM 1739 C CA . LEU B 1 88 ? 8.07 -7.484 -7.309 1 98.94 88 LEU B CA 1
ATOM 1740 C C . LEU B 1 88 ? 8.422 -7.73 -8.773 1 98.94 88 LEU B C 1
ATOM 1742 O O . LEU B 1 88 ? 9.555 -7.508 -9.188 1 98.94 88 LEU B O 1
ATOM 1746 N N . TYR B 1 89 ? 7.406 -8.109 -9.531 1 98.94 89 TYR B N 1
ATOM 1747 C CA . TYR B 1 89 ? 7.605 -8.438 -10.938 1 98.94 89 TYR B CA 1
ATOM 1748 C C . TYR B 1 89 ? 7.188 -7.277 -11.836 1 98.94 89 TYR B C 1
ATOM 1750 O O . TYR B 1 89 ? 6.152 -6.648 -11.602 1 98.94 89 TYR B O 1
ATOM 1758 N N . SER B 1 90 ? 7.941 -7.047 -12.82 1 98.56 90 SER B N 1
ATOM 1759 C CA . SER B 1 90 ? 7.613 -6.117 -13.891 1 98.56 90 SER B CA 1
ATOM 1760 C C . SER B 1 90 ? 8.078 -6.648 -15.25 1 98.56 90 SER B C 1
ATOM 1762 O O . SER B 1 90 ? 9.18 -7.195 -15.359 1 98.56 90 SER B O 1
ATOM 1764 N N . PRO B 1 91 ? 7.25 -6.5 -16.297 1 96.94 91 PRO B N 1
ATOM 1765 C CA . PRO B 1 91 ? 7.641 -7.02 -17.609 1 96.94 91 PRO B CA 1
ATOM 1766 C C . PRO B 1 91 ? 8.805 -6.242 -18.234 1 96.94 91 PRO B C 1
ATOM 1768 O O . PRO B 1 91 ? 9.484 -6.75 -19.125 1 96.94 91 PRO B O 1
ATOM 1771 N N . ASP B 1 92 ? 8.984 -5.02 -17.766 1 96.69 92 ASP B N 1
ATOM 1772 C CA . ASP B 1 92 ? 10.07 -4.199 -18.281 1 96.69 92 ASP B CA 1
ATOM 1773 C C . ASP B 1 92 ? 10.734 -3.389 -17.188 1 96.69 92 ASP B C 1
ATOM 1775 O O . ASP B 1 92 ? 10.406 -3.547 -16 1 96.69 92 ASP B O 1
ATOM 1779 N N . ASP B 1 93 ? 11.672 -2.553 -17.516 1 97 93 ASP B N 1
ATOM 1780 C CA . ASP B 1 93 ? 12.531 -1.896 -16.531 1 97 93 ASP B CA 1
ATOM 1781 C C . ASP B 1 93 ? 11.938 -0.559 -16.094 1 97 93 ASP B C 1
ATOM 1783 O O . ASP B 1 93 ? 12.648 0.29 -15.547 1 97 93 ASP B O 1
ATOM 1787 N N . GLN B 1 94 ? 10.633 -0.361 -16.266 1 95.88 94 GLN B N 1
ATOM 1788 C CA . GLN B 1 94 ? 10 0.909 -15.93 1 95.88 94 GLN B CA 1
ATOM 1789 C C . GLN B 1 94 ? 10 1.13 -14.414 1 95.88 94 GLN B C 1
ATOM 1791 O O . GLN B 1 94 ? 9.992 2.271 -13.953 1 95.88 94 GLN B O 1
ATOM 1796 N N . ILE B 1 95 ? 10.062 0.03 -13.664 1 97.25 95 ILE B N 1
ATOM 1797 C CA . ILE B 1 95 ? 10.016 0.162 -12.211 1 97.25 95 ILE B CA 1
ATOM 1798 C C . ILE B 1 95 ? 11.297 0.817 -11.711 1 97.25 95 ILE B C 1
ATOM 1800 O O . ILE B 1 95 ? 11.383 1.227 -10.555 1 97.25 95 ILE B O 1
ATOM 1804 N N . ASN B 1 96 ? 12.328 0.995 -12.617 1 97.19 96 ASN B N 1
ATOM 1805 C CA . ASN B 1 96 ? 13.578 1.639 -12.242 1 97.19 96 ASN B CA 1
ATOM 1806 C C . ASN B 1 96 ? 13.711 3.02 -12.875 1 97.19 96 ASN B C 1
ATOM 1808 O O . ASN B 1 96 ? 14.773 3.641 -12.805 1 97.19 96 ASN B O 1
ATOM 1812 N N . ASP B 1 97 ? 12.672 3.428 -13.562 1 96.25 97 ASP B N 1
ATOM 1813 C CA . ASP B 1 97 ? 12.609 4.793 -14.07 1 96.25 97 ASP B CA 1
ATOM 1814 C C . ASP B 1 97 ? 12.305 5.781 -12.945 1 96.25 97 ASP B C 1
ATOM 1816 O O . ASP B 1 97 ? 11.219 5.738 -12.352 1 96.25 97 ASP B O 1
ATOM 1820 N N . LEU B 1 98 ? 13.195 6.672 -12.672 1 93.94 98 LEU B N 1
ATOM 1821 C CA . LEU B 1 98 ? 13.109 7.594 -11.547 1 93.94 98 LEU B CA 1
ATOM 1822 C C . LEU B 1 98 ? 11.828 8.422 -11.617 1 93.94 98 LEU B C 1
ATOM 1824 O O . LEU B 1 98 ? 11.289 8.828 -10.586 1 93.94 98 LEU B O 1
ATOM 1828 N N . GLU B 1 99 ? 11.25 8.57 -12.844 1 91.06 99 GLU B N 1
ATOM 1829 C CA . GLU B 1 99 ? 10.102 9.445 -13.047 1 91.06 99 GLU B CA 1
ATOM 1830 C C . GLU B 1 99 ? 8.805 8.758 -12.617 1 91.06 99 GLU B C 1
ATOM 1832 O O . GLU B 1 99 ? 7.836 9.422 -12.242 1 91.06 99 GLU B O 1
ATOM 1837 N N . VAL B 1 100 ? 8.805 7.434 -12.625 1 93.44 100 VAL B N 1
ATOM 1838 C CA . VAL B 1 100 ? 7.512 6.793 -12.43 1 93.44 100 VAL B CA 1
ATOM 1839 C C . VAL B 1 100 ? 7.613 5.754 -11.32 1 93.44 100 VAL B C 1
ATOM 1841 O O . VAL B 1 100 ? 6.598 5.211 -10.875 1 93.44 100 VAL B O 1
ATOM 1844 N N . THR B 1 101 ? 8.773 5.48 -10.797 1 97 101 THR B N 1
ATOM 1845 C CA . THR B 1 101 ? 9.016 4.438 -9.805 1 97 101 THR B CA 1
ATOM 1846 C C . THR B 1 101 ? 8.461 4.848 -8.445 1 97 101 THR B C 1
ATOM 1848 O O . THR B 1 101 ? 8.023 5.984 -8.266 1 97 101 THR B O 1
ATOM 1851 N N . SER B 1 102 ? 8.352 3.934 -7.574 1 97.44 102 SER B N 1
ATOM 1852 C CA . SER B 1 102 ? 8.102 4.16 -6.152 1 97.44 102 SER B CA 1
ATOM 1853 C C . SER B 1 102 ? 9.352 3.885 -5.324 1 97.44 102 SER B C 1
ATOM 1855 O O . SER B 1 102 ? 10.055 2.896 -5.551 1 97.44 102 SER B O 1
ATOM 1857 N N . THR B 1 103 ? 9.648 4.699 -4.336 1 97.62 103 THR B N 1
ATOM 1858 C CA . THR B 1 103 ? 10.797 4.496 -3.451 1 97.62 103 THR B CA 1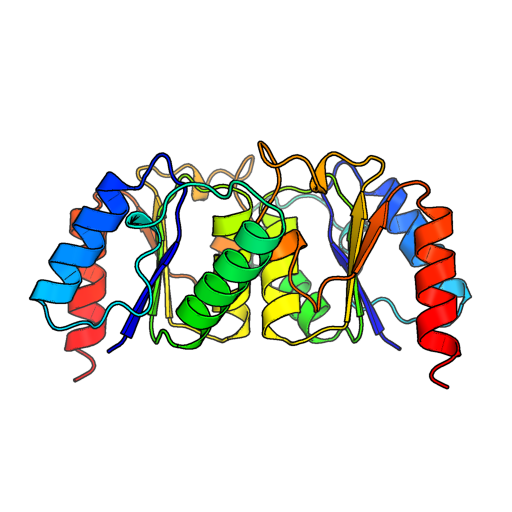
ATOM 1859 C C . THR B 1 103 ? 10.727 3.123 -2.785 1 97.62 103 THR B C 1
ATOM 1861 O O . THR B 1 103 ? 11.758 2.502 -2.521 1 97.62 103 THR B O 1
ATOM 1864 N N . PHE B 1 104 ? 9.562 2.57 -2.641 1 98.69 104 PHE B N 1
ATOM 1865 C CA . PHE B 1 104 ? 9.383 1.342 -1.877 1 98.69 104 PHE B CA 1
ATOM 1866 C C . PHE B 1 104 ? 9.766 0.125 -2.713 1 98.69 104 PHE B C 1
ATOM 1868 O O . PHE B 1 104 ? 9.984 -0.961 -2.176 1 98.69 104 PHE B O 1
ATOM 1875 N N . TYR B 1 105 ? 9.773 0.299 -4.07 1 98.69 105 TYR B N 1
ATOM 1876 C CA . TYR B 1 105 ? 10.227 -0.782 -4.938 1 98.69 105 TYR B CA 1
ATOM 1877 C C . TYR B 1 105 ? 11.695 -1.105 -4.688 1 98.69 105 TYR B C 1
ATOM 1879 O O . TYR B 1 105 ? 12.18 -2.158 -5.102 1 98.69 105 TYR B O 1
ATOM 1887 N N . HIS B 1 106 ? 12.344 -0.189 -3.98 1 98.44 106 HIS B N 1
ATOM 1888 C CA . HIS B 1 106 ? 13.797 -0.265 -3.908 1 98.44 106 HIS B CA 1
ATOM 1889 C C . HIS B 1 106 ? 14.266 -0.618 -2.498 1 98.44 106 HIS B C 1
ATOM 1891 O O . HIS B 1 106 ? 15.469 -0.657 -2.229 1 98.44 106 HIS B O 1
ATOM 1897 N N . LEU B 1 107 ? 13.359 -0.838 -1.635 1 98.44 107 LEU B N 1
ATOM 1898 C CA . LEU B 1 107 ? 13.742 -1.311 -0.308 1 98.44 107 LEU B CA 1
ATOM 1899 C C . LEU B 1 107 ? 14.492 -2.635 -0.398 1 98.44 107 LEU B C 1
ATOM 1901 O O . LEU B 1 107 ? 14.211 -3.455 -1.274 1 98.44 107 LEU B O 1
ATOM 1905 N N . PRO B 1 108 ? 15.422 -2.881 0.521 1 96.75 108 PRO B N 1
ATOM 1906 C CA . PRO B 1 108 ? 16.25 -4.086 0.444 1 96.75 108 PRO B CA 1
ATOM 1907 C C . PRO B 1 108 ? 15.438 -5.371 0.553 1 96.75 108 PRO B C 1
ATOM 1909 O O . PRO B 1 108 ? 15.836 -6.406 0.012 1 96.75 108 PRO B O 1
ATOM 1912 N N . GLU B 1 109 ? 14.289 -5.309 1.218 1 97.25 109 GLU B N 1
ATOM 1913 C CA . GLU B 1 109 ? 13.492 -6.512 1.444 1 97.25 109 GLU B CA 1
ATOM 1914 C C . GLU B 1 109 ? 12.609 -6.82 0.24 1 97.25 109 GLU B C 1
ATOM 1916 O O . GLU B 1 109 ? 11.945 -7.859 0.201 1 97.25 109 GLU B O 1
ATOM 1921 N N . VAL B 1 110 ? 12.609 -5.965 -0.787 1 98.69 110 VAL B N 1
ATOM 1922 C CA . VAL B 1 110 ? 11.82 -6.188 -1.994 1 98.69 110 VAL B CA 1
ATOM 1923 C C . VAL B 1 110 ? 12.719 -6.703 -3.113 1 98.69 110 VAL B C 1
ATOM 1925 O O . VAL B 1 110 ? 13.641 -6.004 -3.551 1 98.69 110 VAL B O 1
ATOM 1928 N N . THR B 1 111 ? 12.5 -7.859 -3.576 1 98.5 111 THR B N 1
ATOM 1929 C CA . THR B 1 111 ? 13.242 -8.445 -4.684 1 98.5 111 THR B CA 1
ATOM 1930 C C . THR B 1 111 ? 12.578 -8.117 -6.016 1 98.5 111 THR B C 1
ATOM 1932 O O . THR B 1 111 ? 11.445 -8.531 -6.27 1 98.5 111 THR B O 1
ATOM 1935 N N . GLN B 1 112 ? 13.273 -7.469 -6.875 1 98.56 112 GLN B N 1
ATOM 1936 C CA . GLN B 1 112 ? 12.742 -7.129 -8.188 1 98.56 112 GLN B CA 1
ATOM 1937 C C . GLN B 1 112 ? 13.008 -8.242 -9.195 1 98.56 112 GLN B C 1
ATOM 1939 O O . GLN B 1 112 ? 14.117 -8.781 -9.258 1 98.56 112 GLN B O 1
ATOM 1944 N N . CYS B 1 113 ? 12.047 -8.609 -9.883 1 98.5 113 CYS B N 1
ATOM 1945 C CA . CYS B 1 113 ? 12.148 -9.562 -10.984 1 98.5 113 CYS B CA 1
ATOM 1946 C C . CYS B 1 113 ? 11.648 -8.938 -12.289 1 98.5 113 CYS B C 1
ATOM 1948 O O . CYS B 1 113 ? 10.445 -8.75 -12.469 1 98.5 113 CYS B O 1
ATOM 1950 N N . ILE B 1 114 ? 12.531 -8.711 -13.242 1 98.19 114 ILE B N 1
ATOM 1951 C CA . ILE B 1 114 ? 12.188 -7.996 -14.469 1 98.19 114 ILE B CA 1
ATOM 1952 C C . ILE B 1 114 ? 12.328 -8.93 -15.672 1 98.19 114 ILE B C 1
ATOM 1954 O O . ILE B 1 114 ? 13.336 -9.625 -15.805 1 98.19 114 ILE B O 1
ATOM 1958 N N . GLY B 1 115 ? 11.367 -8.898 -16.5 1 96.75 115 GLY B N 1
ATOM 1959 C CA . GLY B 1 115 ? 11.461 -9.695 -17.719 1 96.75 115 GLY B CA 1
ATOM 1960 C C . GLY B 1 115 ? 10.344 -10.703 -17.859 1 96.75 115 GLY B C 1
ATOM 1961 O O . GLY B 1 115 ? 9.164 -10.336 -17.828 1 96.75 115 GLY B O 1
ATOM 1962 N N . SER B 1 116 ? 10.734 -11.93 -17.875 1 96.81 116 SER B N 1
ATOM 1963 C CA . SER B 1 116 ? 9.758 -12.984 -18.141 1 96.81 116 SER B CA 1
ATOM 1964 C C . SER B 1 116 ? 9.078 -13.453 -16.859 1 96.81 116 SER B C 1
ATOM 1966 O O . SER B 1 116 ? 9.734 -13.625 -15.836 1 96.81 116 SER B O 1
ATOM 1968 N N . ILE B 1 117 ? 7.781 -13.703 -16.938 1 97.88 117 ILE B N 1
ATOM 1969 C CA . ILE B 1 117 ? 7.012 -14.172 -15.789 1 97.88 117 ILE B CA 1
ATOM 1970 C C . ILE B 1 117 ? 7.473 -15.578 -15.398 1 97.88 117 ILE B C 1
ATOM 1972 O O . ILE B 1 117 ? 7.477 -15.93 -14.219 1 97.88 117 ILE B O 1
ATOM 1976 N N . ASN B 1 118 ? 7.93 -16.344 -16.391 1 97.94 118 ASN B N 1
ATOM 1977 C CA . ASN B 1 118 ? 8.445 -17.672 -16.094 1 97.94 118 ASN B CA 1
ATOM 1978 C C . ASN B 1 118 ? 9.75 -17.609 -15.297 1 97.94 118 ASN B C 1
ATOM 1980 O O . ASN B 1 118 ? 10.016 -18.469 -14.453 1 97.94 118 ASN B O 1
ATOM 1984 N N . GLN B 1 119 ? 10.531 -16.594 -15.57 1 97.75 119 GLN B N 1
ATOM 1985 C CA . GLN 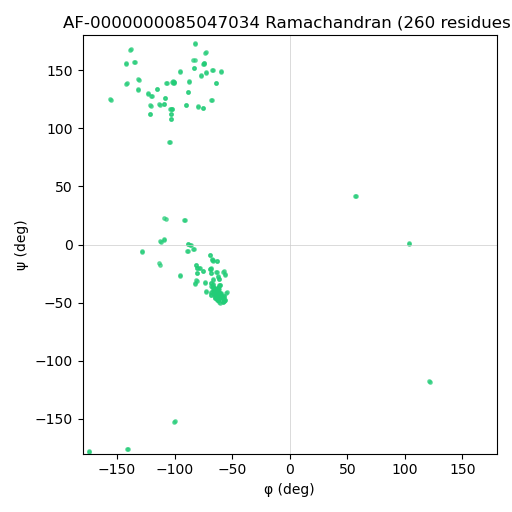B 1 119 ? 11.742 -16.406 -14.789 1 97.75 119 GLN B CA 1
ATOM 1986 C C . GLN B 1 119 ? 11.414 -16.078 -13.336 1 97.75 119 GLN B C 1
ATOM 1988 O O . GLN B 1 119 ? 12.133 -16.484 -12.422 1 97.75 119 GLN B O 1
ATOM 1993 N N . LEU B 1 120 ? 10.352 -15.289 -13.141 1 98.5 120 LEU B N 1
ATOM 1994 C CA . LEU B 1 120 ? 9.883 -15.039 -11.781 1 98.5 120 LEU B CA 1
ATOM 1995 C C . LEU B 1 120 ? 9.555 -16.344 -11.07 1 98.5 120 LEU B C 1
ATOM 1997 O O . LEU B 1 120 ? 10.016 -16.578 -9.945 1 98.5 120 LEU B O 1
ATOM 2001 N N . ILE B 1 121 ? 8.789 -17.234 -11.695 1 98.44 121 ILE B N 1
ATOM 2002 C CA . ILE B 1 121 ? 8.352 -18.484 -11.102 1 98.44 121 ILE B CA 1
ATOM 2003 C C . ILE B 1 121 ? 9.57 -19.344 -10.75 1 98.44 121 ILE B C 1
ATOM 2005 O O . ILE B 1 121 ? 9.672 -19.875 -9.641 1 98.44 121 ILE B O 1
ATOM 2009 N N . ASP B 1 122 ? 10.516 -19.406 -11.703 1 97.81 122 ASP B N 1
ATOM 2010 C CA . ASP B 1 122 ? 11.727 -20.172 -11.484 1 97.81 122 ASP B CA 1
ATOM 2011 C C . ASP B 1 122 ? 12.516 -19.641 -10.281 1 97.81 122 ASP B C 1
ATOM 2013 O O . ASP B 1 122 ? 13.008 -20.422 -9.461 1 97.81 122 ASP B O 1
ATOM 2017 N N . GLN B 1 123 ? 12.609 -18.375 -10.258 1 97.88 123 GLN B N 1
ATOM 2018 C CA . GLN B 1 123 ? 13.352 -17.75 -9.164 1 97.88 123 GLN B CA 1
ATOM 2019 C C . GLN B 1 123 ? 12.688 -18.016 -7.82 1 97.88 123 GLN B C 1
ATOM 2021 O O . GLN B 1 123 ? 13.367 -18.344 -6.844 1 97.88 123 GLN B O 1
ATOM 2026 N N . VAL B 1 124 ? 11.375 -17.875 -7.715 1 98.06 124 VAL B N 1
ATOM 2027 C CA . VAL B 1 124 ? 10.641 -18.109 -6.477 1 98.06 124 VAL B CA 1
ATOM 2028 C C . VAL B 1 124 ? 10.852 -19.562 -6.023 1 98.06 124 VAL B C 1
ATOM 2030 O O . VAL B 1 124 ? 11.172 -19.812 -4.859 1 98.06 124 VAL B O 1
ATOM 2033 N N . VAL B 1 125 ? 10.734 -20.484 -6.965 1 97.56 125 VAL B N 1
ATOM 2034 C CA . VAL B 1 125 ? 10.859 -21.906 -6.645 1 97.56 125 VAL B CA 1
ATOM 2035 C C . VAL B 1 125 ? 12.281 -22.203 -6.176 1 97.56 125 VAL B C 1
ATOM 2037 O O . VAL B 1 125 ? 12.484 -22.875 -5.16 1 97.56 125 VAL B O 1
ATOM 2040 N N . ALA B 1 126 ? 13.234 -21.672 -6.883 1 96.56 126 ALA B N 1
ATOM 2041 C CA . ALA B 1 126 ? 14.641 -21.922 -6.543 1 96.56 126 ALA B CA 1
ATOM 2042 C C . ALA B 1 126 ? 14.977 -21.344 -5.168 1 96.56 126 ALA B C 1
ATOM 2044 O O . ALA B 1 126 ? 15.664 -21.984 -4.375 1 96.56 126 ALA B O 1
ATOM 2045 N N . ASP B 1 127 ? 14.516 -20.141 -4.879 1 95.31 127 ASP B N 1
ATOM 2046 C CA . ASP B 1 127 ? 14.82 -19.469 -3.623 1 95.31 127 ASP B CA 1
ATOM 2047 C C . ASP B 1 127 ? 14.18 -20.188 -2.438 1 95.31 127 ASP B C 1
ATOM 2049 O O . ASP B 1 127 ? 14.758 -20.234 -1.347 1 95.31 127 ASP B O 1
ATOM 2053 N N . GLN B 1 128 ? 12.977 -20.781 -2.619 1 87.31 128 GLN B N 1
ATOM 2054 C CA . GLN B 1 128 ? 12.227 -21.297 -1.482 1 87.31 128 GLN B CA 1
ATOM 2055 C C . GLN B 1 128 ? 12.492 -22.797 -1.288 1 87.31 128 GLN B C 1
ATOM 2057 O O . GLN B 1 128 ? 12.281 -23.328 -0.197 1 87.31 128 GLN B O 1
ATOM 2062 N N . LYS B 1 129 ? 12.844 -23.547 -2.305 1 81.19 129 LYS B N 1
ATOM 2063 C CA . LYS B 1 129 ? 13.203 -24.953 -2.15 1 81.19 129 LYS B CA 1
ATOM 2064 C C . LYS B 1 129 ? 14.648 -25.094 -1.683 1 81.19 129 LYS B C 1
ATOM 2066 O O . LYS B 1 129 ? 15 -26.078 -1.029 1 81.19 129 LYS B O 1
ATOM 2071 N N . SER B 1 130 ? 15.453 -24.156 -2.082 1 64.69 130 SER B N 1
ATOM 2072 C CA . SER B 1 130 ? 16.797 -24.219 -1.503 1 64.69 130 SER B CA 1
ATOM 2073 C C . SER B 1 130 ? 16.75 -24.031 0.009 1 64.69 130 SER B C 1
ATOM 2075 O O . SER B 1 130 ? 17.719 -24.359 0.708 1 64.69 130 SER B O 1
ATOM 2077 N N . TYR B 1 131 ? 15.789 -23.422 0.565 1 55.25 131 TYR B N 1
ATOM 2078 C CA . TYR B 1 131 ? 15.703 -23.25 2.01 1 55.25 131 TYR B CA 1
ATOM 2079 C C . TYR B 1 131 ? 15.211 -24.531 2.688 1 55.25 131 TYR B C 1
ATOM 2081 O O . TYR B 1 131 ? 15.328 -24.672 3.908 1 55.25 131 TYR B O 1
ATOM 2089 N N . HIS B 1 132 ? 14.531 -25.516 1.993 1 44.38 132 HIS B N 1
ATOM 2090 C CA . HIS B 1 132 ? 14.266 -26.797 2.641 1 44.38 132 HIS B CA 1
ATOM 2091 C C . HIS B 1 132 ? 15.234 -27.875 2.148 1 44.38 132 HIS B C 1
ATOM 2093 O O . HIS B 1 132 ? 15.547 -27.938 0.958 1 44.38 132 HIS B O 1
#

Secondary structure (DSSP, 8-state):
-EEEEE--GGGHHHHHHHHHHHHHTT-EES--GGGSPPP-SHHHHHHHHHHHHHHHHH-SEEEEESS--HHHHHHHHHHHHTT-EEEEEESSGGGG-TTT--GGGGSTTEEEEES-HHHHHHHHHHHHHTT-/-EEEEE--GGGHHHHHHHHHHHHHTT-EES--GGGSPPP-SHHHHHHHHHHHHHHHHH-SEEEEESS--HHHHHHHHHHHHTT-EEEEEESSGGGG-TTT--GGGGSTTEEEEES-HHHHHHHHHHHHHTT-

Foldseek 3Di:
DEEEEFADLVCLVLVVVLVVLVVVLPYHYQDRCNVDDDDDDPVSVVVSVVSLLVRLLPGQEYEYEPPHDDRSVVSVVSCVVSLHQYEYEDQADVCVVPVPHDPSCPDPSYHYDYHDSVVVSVVVSVVVVVVD/DEEEEFADLVCLVLVVVLVVLVVVLPYHYQDRCNVPDDDPDPVSVVVSVVSLLVRLLPGQEYEYEDPHDDVSVVSVVSNVVSLHQYEYEDQADVCVVPVPHDPSCPDPSYHYDYHDSVVVSVVVSVVPVVVD